Protein 8E4T (pdb70)

Structure (mmCIF, N/CA/C/O backbone):
data_8E4T
#
_entry.id   8E4T
#
_cell.length_a   81.059
_cell.length_b   55.513
_cell.length_c   60.637
_cell.angle_alpha   90.000
_cell.angle_beta   90.000
_cell.angle_gamma   90.000
#
_symmetry.space_group_name_H-M   'P 21 21 2'
#
loop_
_entity.id
_entity.type
_entity.pdbx_description
1 polymer 'RTKC8 Kinase domain'
2 non-polymer STAUROSPORINE
3 non-polymer 'PHOSPHATE ION'
4 water w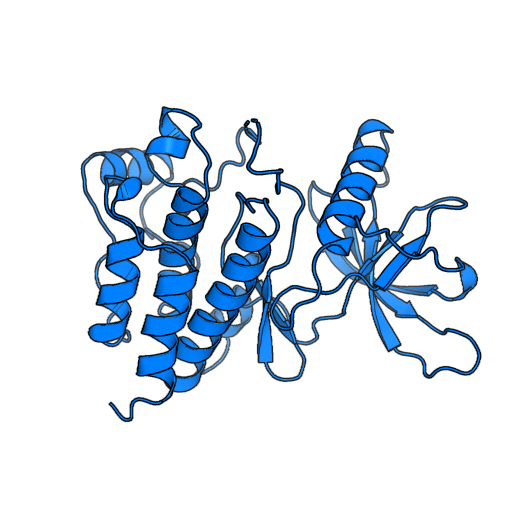ater
#
loop_
_atom_site.group_PDB
_atom_site.id
_atom_site.type_symbol
_atom_site.label_atom_id
_atom_site.label_alt_id
_atom_site.label_comp_id
_atom_site.label_asym_id
_atom_site.label_entity_id
_atom_site.label_seq_id
_atom_site.pdbx_PDB_ins_code
_atom_site.Cartn_x
_atom_site.Cartn_y
_atom_site.Cartn_z
_atom_site.occupancy
_atom_site.B_iso_or_equiv
_atom_site.auth_seq_id
_atom_site.auth_comp_id
_atom_site.auth_asym_id
_atom_site.auth_atom_id
_atom_site.pdbx_PDB_model_num
ATOM 1 N N . SER A 1 4 ? 19.87124 26.82352 34.69643 1.000 51.78398 1532 SER A N 1
ATOM 2 C CA . SER A 1 4 ? 20.91056 26.32439 35.59084 1.000 52.03696 1532 SER A CA 1
ATOM 3 C C . SER A 1 4 ? 22.31322 26.87242 35.26758 1.000 53.89467 1532 SER A C 1
ATOM 4 O O . SER A 1 4 ? 23.08048 27.17881 36.18023 1.000 56.76876 1532 SER A O 1
ATOM 7 N N . LYS A 1 5 ? 22.65270 26.97777 33.98247 1.000 55.07434 1533 LYS A N 1
ATOM 8 C CA . LYS A 1 5 ? 23.92445 27.53714 33.53124 1.000 52.87546 1533 LYS A CA 1
ATOM 9 C C . LYS A 1 5 ? 23.71575 28.96030 33.02129 1.000 43.89262 1533 LYS A C 1
ATOM 10 O O . LYS A 1 5 ? 22.58686 29.39874 32.79041 1.000 43.68546 1533 LYS A O 1
ATOM 16 N N . GLU A 1 6 ? 24.82561 29.68824 32.84440 1.000 44.98988 1534 GLU A N 1
ATOM 17 C CA . GLU A 1 6 ? 24.74581 31.07373 32.37547 1.000 43.39442 1534 GLU A CA 1
ATOM 18 C C . GLU A 1 6 ? 25.88775 31.45864 31.43910 1.000 42.20028 1534 GLU A C 1
ATOM 19 O O . GLU A 1 6 ? 27.03644 31.03573 31.63774 1.000 42.30606 1534 GLU A O 1
ATOM 25 N N . PRO A 1 7 ? 25.59951 32.27997 30.43178 1.000 41.81753 1535 PRO A N 1
ATOM 26 C CA . PRO A 1 7 ? 26.64951 32.73584 29.50912 1.000 36.97543 1535 PRO A CA 1
ATOM 27 C C . PRO A 1 7 ? 27.69831 33.57898 30.21798 1.000 41.00188 1535 PRO A C 1
ATOM 28 O O . PRO A 1 7 ? 27.37748 34.52778 30.93560 1.000 42.54104 1535 PRO A O 1
ATOM 32 N N . ARG A 1 8 ? 28.96150 33.24085 29.98310 1.000 37.77520 1536 ARG A N 1
ATOM 33 C CA . ARG A 1 8 ? 30.08732 33.99228 30.52835 1.000 42.37966 1536 ARG A CA 1
ATOM 34 C C . ARG A 1 8 ? 30.32070 35.27137 29.72212 1.000 40.65327 1536 ARG A C 1
ATOM 35 O O . ARG A 1 8 ? 30.40418 35.23201 28.48993 1.000 35.15419 1536 ARG A O 1
ATOM 43 N N . GLU A 1 9 ? 30.41575 36.40876 30.41120 1.000 39.08179 1537 GLU A N 1
ATOM 44 C CA . GLU A 1 9 ? 30.61361 37.68483 29.72714 1.000 39.64677 1537 GLU A CA 1
ATOM 45 C C . GLU A 1 9 ? 32.07923 37.87758 29.34474 1.000 38.95943 1537 GLU A C 1
ATOM 46 O O . GLU A 1 9 ? 32.98599 37.56723 30.11926 1.000 36.78192 1537 GLU A O 1
ATOM 52 N N . LEU A 1 10 ? 32.30668 38.40738 28.14458 1.000 33.53155 1538 LEU A N 1
ATOM 53 C CA . LEU A 1 10 ? 33.64479 38.58091 27.60576 1.000 37.47484 1538 LEU A CA 1
ATOM 54 C C . LEU A 1 10 ? 33.90861 40.05846 27.35077 1.000 39.01635 1538 LEU A C 1
ATOM 55 O O . LEU A 1 10 ? 33.02078 40.78129 26.89217 1.000 40.03716 1538 LEU A O 1
ATOM 60 N N . ASN A 1 11 ? 35.12777 40.50902 27.64955 1.000 39.30829 1539 ASN A N 1
ATOM 61 C CA . ASN A 1 11 ? 35.48629 41.89927 27.38710 1.000 37.30504 1539 ASN A CA 1
ATOM 62 C C . ASN A 1 11 ? 35.42592 42.17701 25.89327 1.000 38.44099 1539 ASN A C 1
ATOM 63 O O . ASN A 1 11 ? 35.94328 41.39931 25.08589 1.000 36.89454 1539 ASN A O 1
ATOM 68 N N . ARG A 1 12 ? 34.82430 43.30961 25.52445 1.000 37.50900 1540 ARG A N 1
ATOM 69 C CA . ARG A 1 12 ? 34.63600 43.60706 24.10464 1.000 38.58164 1540 ARG A CA 1
ATOM 70 C C . ARG A 1 12 ? 35.96133 43.74746 23.36723 1.000 37.04041 1540 ARG A C 1
ATOM 71 O O . ARG A 1 12 ? 36.02636 43.51875 22.15444 1.000 36.54942 1540 ARG A O 1
ATOM 79 N N . GLU A 1 13 ? 37.02926 44.11614 24.06697 1.000 39.56973 1541 GLU A N 1
ATOM 80 C CA . GLU A 1 13 ? 38.27250 44.36670 23.35661 1.000 37.05644 1541 GLU A CA 1
ATOM 81 C C . GLU A 1 13 ? 39.04870 43.08718 23.06462 1.000 33.85736 1541 GLU A C 1
ATOM 82 O O . GLU A 1 13 ? 40.07560 43.14972 22.38573 1.000 36.69998 1541 GLU A O 1
ATOM 88 N N . TRP A 1 14 ? 38.59630 41.93660 23.56146 1.000 32.76640 1542 TRP A N 1
ATOM 89 C CA . TRP A 1 14 ? 39.21404 40.66821 23.19539 1.000 37.62995 1542 TRP A CA 1
ATOM 90 C C . TRP A 1 14 ? 38.81351 40.19494 21.80354 1.000 34.00443 1542 TRP A C 1
ATOM 91 O O . TRP A 1 14 ? 39.46562 39.29188 21.25909 1.000 32.03810 1542 TRP A O 1
ATOM 102 N N . LEU A 1 15 ? 37.77008 40.77378 21.21482 1.000 27.61781 1543 LEU A N 1
ATOM 103 C CA . LEU A 1 15 ? 37.17207 40.25467 19.98982 1.000 28.24053 1543 LEU A CA 1
ATOM 104 C C . LEU A 1 15 ? 37.51085 41.15874 18.81767 1.000 31.32186 1543 LEU A C 1
ATOM 105 O O . LEU A 1 15 ? 37.40890 42.38303 18.92468 1.000 30.71533 1543 LEU A O 1
ATOM 110 N N . ILE A 1 16 ? 37.90523 40.54840 17.70265 1.000 28.41223 1544 ILE A N 1
ATOM 111 C CA . ILE A 1 16 ? 38.08149 41.23665 16.43181 1.000 29.93258 1544 ILE A CA 1
ATOM 112 C C . ILE A 1 16 ? 37.17786 40.54646 15.42218 1.000 31.51294 1544 ILE A C 1
ATOM 113 O O . ILE A 1 16 ? 37.35349 39.35310 15.14497 1.000 31.25494 1544 ILE A O 1
ATOM 118 N N . VAL A 1 17 ? 36.22010 41.29215 14.88138 1.000 25.03825 1545 VAL A N 1
ATOM 119 C CA . VAL A 1 17 ? 35.29712 40.79071 13.86672 1.000 31.18242 1545 VAL A CA 1
ATOM 120 C C . VAL A 1 17 ? 35.98805 40.85089 12.51381 1.000 29.62246 1545 VAL A C 1
ATOM 121 O O . VAL A 1 17 ? 36.56770 41.87969 12.15724 1.000 28.39822 1545 VAL A O 1
ATOM 125 N N . LEU A 1 18 ? 35.92151 39.76058 11.74635 1.000 24.64566 1546 LEU A N 1
ATOM 126 C CA . LEU A 1 18 ? 36.73071 39.65497 10.54188 1.000 29.19198 1546 LEU A CA 1
ATOM 127 C C . LEU A 1 18 ? 35.92561 39.66511 9.24498 1.000 32.60105 1546 LEU A C 1
ATOM 128 O O . LEU A 1 18 ? 36.25350 40.43646 8.33690 1.000 30.32353 1546 LEU A O 1
ATOM 133 N N . SER A 1 19 ? 34.88804 38.83817 9.11269 1.000 29.27652 1547 SER A N 1
ATOM 134 C CA . SER A 1 19 ? 34.25765 38.64337 7.80405 1.000 29.84029 1547 SER A CA 1
ATOM 135 C C . SER A 1 19 ? 32.93821 37.89981 7.97099 1.000 29.65032 1547 SER A C 1
ATOM 136 O O . SER A 1 19 ? 32.71753 37.19599 8.96507 1.000 32.47641 1547 SER A O 1
ATOM 139 N N . GLU A 1 20 ? 32.08041 38.03679 6.96545 1.000 27.13931 1548 GLU A N 1
ATOM 140 C CA . GLU A 1 20 ? 30.73394 37.48332 7.02718 1.000 26.28455 1548 GLU A CA 1
ATOM 141 C C . GLU A 1 20 ? 30.73237 35.97954 6.76648 1.000 26.88700 1548 GLU A C 1
ATOM 142 O O . GLU A 1 20 ? 31.30478 35.50860 5.77500 1.000 27.45376 1548 GLU A O 1
ATOM 148 N N . LEU A 1 21 ? 30.07813 35.22816 7.64704 1.000 26.56928 1549 LEU A N 1
ATOM 149 C CA . LEU A 1 21 ? 29.84361 33.80070 7.43017 1.000 27.76819 1549 LEU A CA 1
ATOM 150 C C . LEU A 1 21 ? 28.45957 33.50240 6.86307 1.000 29.11226 1549 LEU A C 1
ATOM 151 O O . LEU A 1 21 ? 28.31032 32.60584 6.02670 1.000 27.48866 1549 LEU A O 1
ATOM 156 N N . GLY A 1 22 ? 27.44122 34.22093 7.30748 1.000 26.59169 1550 GLY A N 1
ATOM 157 C CA . GLY A 1 22 ? 26.09451 33.98979 6.83308 1.000 25.45874 1550 GLY A CA 1
ATOM 158 C C . GLY A 1 22 ? 25.16515 35.09360 7.28813 1.000 28.08563 1550 GLY A C 1
ATOM 159 O O . GLY A 1 22 ? 25.26464 35.56345 8.42595 1.000 26.63556 1550 GLY A O 1
ATOM 160 N N . GLN A 1 23 ? 24.28902 35.54169 6.39538 1.000 27.28191 1551 GLN A N 1
ATOM 161 C CA . GLN A 1 23 ? 23.31965 36.57974 6.70064 1.000 29.03053 1551 GLN A CA 1
ATOM 162 C C . GLN A 1 23 ? 21.91886 36.05436 6.42955 1.000 33.72567 1551 GLN A C 1
ATOM 163 O O . GLN A 1 23 ? 21.69857 35.28421 5.48891 1.000 31.41592 1551 GLN A O 1
ATOM 169 N N . GLY A 1 24 ? 20.97956 36.46301 7.26636 1.000 35.39490 1552 GLY A N 1
ATOM 170 C CA . GLY A 1 24 ? 19.59569 36.09986 7.04806 1.000 41.49907 1552 GLY A CA 1
ATOM 171 C C . GLY A 1 24 ? 18.67032 37.10375 7.68977 1.000 42.47464 1552 GLY A C 1
ATOM 172 O O . GLY A 1 24 ? 19.11364 38.16912 8.13216 1.000 41.92768 1552 GLY A O 1
ATOM 173 N N . ALA A 1 25 ? 17.37874 36.78217 7.73093 1.000 41.33903 1553 ALA A N 1
ATOM 174 C CA . ALA A 1 25 ? 16.44342 37.63042 8.45433 1.000 46.49646 1553 ALA A CA 1
ATOM 175 C C . ALA A 1 25 ? 16.74328 37.61847 9.94066 1.000 47.79696 1553 ALA A C 1
ATOM 176 O O . ALA A 1 25 ? 16.50706 38.61821 10.62708 1.000 47.54267 1553 ALA A O 1
ATOM 178 N N . PHE A 1 26 ? 17.26759 36.49372 10.44233 1.000 50.03396 1554 PHE A N 1
ATOM 179 C CA . PHE A 1 26 ? 17.61957 36.37224 11.85350 1.000 48.34619 1554 PHE A CA 1
ATOM 180 C C . PHE A 1 26 ? 18.61962 37.44458 12.26651 1.000 46.86991 1554 PHE A C 1
ATOM 181 O O . PHE A 1 26 ? 18.54204 37.98103 13.37665 1.000 51.23980 1554 PHE A O 1
ATOM 189 N N . GLY A 1 27 ? 19.55276 37.77125 11.39047 1.000 43.01393 1555 GLY A N 1
ATOM 190 C CA . GLY A 1 27 ? 20.66696 38.63453 11.71737 1.000 41.79508 1555 GLY A CA 1
ATOM 191 C C . GLY A 1 27 ? 21.87487 38.32053 10.83510 1.000 38.10093 1555 GLY A C 1
ATOM 192 O O . GLY A 1 27 ? 21.74261 38.12889 9.62642 1.000 30.10829 1555 GLY A O 1
ATOM 193 N N . ILE A 1 28 ? 23.04503 38.27710 11.46642 1.000 33.97275 1556 ILE A N 1
ATOM 194 C CA . ILE A 1 28 ? 24.30073 38.16708 10.73204 1.000 29.46441 1556 ILE A CA 1
ATOM 195 C C . ILE A 1 28 ? 25.30602 37.41975 11.60914 1.000 29.68383 1556 ILE A C 1
ATOM 196 O O . ILE A 1 28 ? 25.43199 37.69815 12.80443 1.000 32.49252 1556 ILE A O 1
ATOM 201 N N . VAL A 1 29 ? 25.97730 36.42915 11.03630 1.000 26.64551 1557 VAL A N 1
ATOM 202 C CA . VAL A 1 29 ? 27.01862 35.67274 11.73106 1.000 28.03313 1557 VAL A CA 1
ATOM 203 C C . VAL A 1 29 ? 28.34496 36.01097 11.06590 1.000 24.69775 1557 VAL A C 1
ATOM 204 O O . VAL A 1 29 ? 28.47729 35.89290 9.84249 1.000 24.33077 1557 VAL A O 1
ATOM 208 N N . TYR A 1 30 ? 29.31800 36.43252 11.86265 1.000 27.05785 1558 TYR A N 1
ATOM 209 C CA . TYR A 1 30 ? 30.63337 36.80433 11.36650 1.000 23.69103 1558 TYR A CA 1
ATOM 210 C C . TYR A 1 30 ? 31.67358 35.80397 11.84069 1.000 27.42903 1558 TYR A C 1
ATOM 211 O O . TYR A 1 30 ? 31.55058 35.23114 12.92515 1.000 24.51261 1558 TYR A O 1
ATOM 220 N N . GLU A 1 31 ? 32.71026 35.61564 11.02945 1.000 23.99001 1559 GLU A N 1
ATOM 221 C CA . GLU A 1 31 ? 33.93718 35.00781 11.51870 1.000 25.82890 1559 GLU A CA 1
ATOM 222 C C . GLU A 1 31 ? 34.74453 36.06715 12.26608 1.000 28.12214 1559 GLU A C 1
ATOM 223 O O . GLU A 1 31 ? 34.77166 37.23974 11.86782 1.000 21.91830 1559 GLU A O 1
ATOM 229 N N . ALA A 1 32 ? 35.37955 35.65827 13.36789 1.000 25.98670 1560 ALA A N 1
ATOM 230 C CA . ALA A 1 32 ? 36.07123 36.59062 14.25835 1.000 30.71209 1560 ALA A CA 1
ATOM 231 C C . ALA A 1 32 ? 37.21980 35.87332 14.96473 1.000 28.34981 1560 ALA A C 1
ATOM 232 O O . ALA A 1 32 ? 37.41995 34.66602 14.80620 1.000 26.69242 1560 ALA A O 1
ATOM 234 N N . SER A 1 33 ? 37.97237 36.61824 15.76849 1.000 22.62539 1561 SER A N 1
ATOM 235 C CA . SER A 1 33 ? 38.97518 36.00196 16.62524 1.000 28.45611 1561 SER A CA 1
ATOM 236 C C . SER A 1 33 ? 38.88209 36.55800 18.04334 1.000 26.04801 1561 SER A C 1
ATOM 237 O O . SER A 1 33 ? 38.55232 37.72553 18.25199 1.000 28.86541 1561 SER A O 1
ATOM 240 N N . LEU A 1 34 ? 39.19168 35.70429 19.01365 1.000 25.89913 1562 LEU A N 1
ATOM 241 C CA . LEU A 1 34 ? 39.13649 36.03750 20.43360 1.000 26.87042 1562 LEU A CA 1
ATOM 242 C C . LEU A 1 34 ? 40.53150 35.90284 21.02366 1.000 31.39172 1562 LEU A C 1
ATOM 243 O O . LEU A 1 34 ? 41.11504 34.81027 21.00547 1.000 29.69120 1562 LEU A O 1
ATOM 248 N N . SER A 1 35 ? 41.06090 36.99913 21.55658 1.000 30.73952 1563 SER A N 1
ATOM 249 C CA . SER A 1 35 ? 42.41518 37.01877 22.12352 1.000 35.37033 1563 SER A CA 1
ATOM 250 C C . SER A 1 35 ? 42.30667 37.30844 23.61343 1.000 38.09527 1563 SER A C 1
ATOM 251 O O . SER A 1 35 ? 42.43775 38.45151 24.05299 1.000 36.31200 1563 SER A O 1
ATOM 254 N N . GLU A 1 36 ? 42.05958 36.26956 24.38392 1.000 35.87388 1564 GLU A N 1
ATOM 255 C CA . GLU A 1 36 ? 42.05392 36.41865 25.82391 1.000 44.63279 1564 GLU A CA 1
ATOM 256 C C . GLU A 1 36 ? 43.48958 36.53968 26.31823 1.000 49.87170 1564 GLU A C 1
ATOM 257 O O . GLU A 1 36 ? 44.34326 35.73629 25.92236 1.000 50.75193 1564 GLU A O 1
ATOM 263 N N . PRO A 1 37 ? 43.79277 37.52483 27.16231 1.000 53.61844 1565 PRO A N 1
ATOM 264 C CA . PRO A 1 37 ? 45.17968 37.73698 27.60047 1.000 53.62432 1565 PRO A CA 1
ATOM 265 C C . PRO A 1 37 ? 45.78871 36.48201 28.20608 1.000 54.56424 1565 PRO A C 1
ATOM 266 O O . PRO A 1 37 ? 45.14096 35.76195 28.96818 1.000 59.68186 1565 PRO A O 1
ATOM 270 N N . LYS A 1 38 ? 47.04374 36.21886 27.83215 1.000 57.91021 1566 LYS A N 1
ATOM 271 C CA . LYS A 1 38 ? 47.85871 35.07397 28.23876 1.000 59.56945 1566 LYS A CA 1
ATOM 272 C C . LYS A 1 38 ? 47.38681 33.75425 27.63005 1.000 59.81355 1566 LYS A C 1
ATOM 273 O O . LYS A 1 38 ? 48.00775 32.71649 27.89006 1.000 60.94256 1566 LYS A O 1
ATOM 279 N N . ALA A 1 39 ? 46.32111 33.75321 26.83563 1.000 54.56252 1567 ALA A N 1
ATOM 280 C CA . ALA A 1 39 ? 45.82752 32.58332 26.12720 1.000 47.26716 1567 ALA A CA 1
ATOM 281 C C . ALA A 1 39 ? 46.10693 32.71451 24.63430 1.000 46.13657 1567 ALA A C 1
ATOM 282 O O . ALA A 1 39 ? 46.26065 33.82619 24.11737 1.000 45.45544 1567 ALA A O 1
ATOM 284 N N . PRO A 1 40 ? 46.17943 31.60943 23.90106 1.000 40.33515 1568 PRO A N 1
ATOM 285 C CA . PRO A 1 40 ? 46.36277 31.71798 22.44946 1.000 39.46653 1568 PRO A CA 1
ATOM 286 C C . PRO A 1 40 ? 45.13101 32.30903 21.77948 1.000 37.89173 1568 PRO A C 1
ATOM 287 O O . PRO A 1 40 ? 44.00688 32.17951 22.26549 1.000 36.90004 1568 PRO A O 1
ATOM 291 N N . GLU A 1 41 ? 45.36009 32.98927 20.66116 1.000 31.09174 1569 GLU A N 1
ATOM 292 C CA . GLU A 1 41 ? 44.26555 33.51102 19.85416 1.000 31.10380 1569 GLU A CA 1
ATOM 293 C C . GLU A 1 41 ? 43.5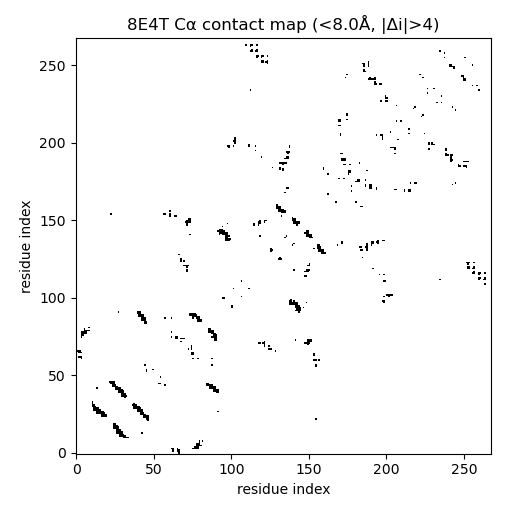2167 32.36579 19.15988 1.000 34.97416 1569 GLU A C 1
ATOM 294 O O . GLU A 1 41 ? 44.14050 31.45248 18.60472 1.000 35.42595 1569 GLU A O 1
ATOM 300 N N . ILE A 1 42 ? 42.18539 32.40918 19.18789 1.000 30.59554 1570 ILE A N 1
ATOM 301 C CA . ILE A 1 42 ? 41.37061 31.36772 18.56623 1.000 31.87249 1570 ILE A CA 1
ATOM 302 C C . ILE A 1 42 ? 40.36150 31.99218 17.61443 1.000 33.71412 1570 ILE A C 1
ATOM 303 O O . ILE A 1 42 ? 39.86047 33.09713 17.84720 1.000 29.56875 1570 ILE A O 1
ATOM 308 N N . GLN A 1 43 ? 40.04213 31.25556 16.54462 1.000 26.70375 1571 GLN A N 1
ATOM 309 C CA . GLN A 1 43 ? 38.93329 31.62384 15.67684 1.000 29.61214 1571 GLN A CA 1
ATOM 310 C C . GLN A 1 43 ? 37.60048 31.33101 16.36186 1.000 27.27326 1571 GLN A C 1
ATOM 311 O O . GLN A 1 43 ? 37.43930 30.29466 17.01440 1.000 26.74426 1571 GLN A O 1
ATOM 317 N N . VAL A 1 44 ? 36.63715 32.24626 16.21044 1.000 25.41418 1572 VAL A N 1
ATOM 318 C CA . VAL A 1 44 ? 35.27451 32.04559 16.70157 1.000 22.99897 1572 VAL A CA 1
ATOM 319 C C . VAL A 1 44 ? 34.29632 32.56881 15.65766 1.000 24.41639 1572 VAL A C 1
ATOM 320 O O . VAL A 1 44 ? 34.67739 33.14898 14.63857 1.000 24.40588 1572 VAL A O 1
ATOM 324 N N . ALA A 1 45 ? 33.01627 32.33584 15.92150 1.000 24.88427 1573 ALA A N 1
ATOM 325 C CA . ALA A 1 45 ? 31.92405 32.93084 15.17301 1.000 25.95485 1573 ALA A CA 1
ATOM 326 C C . ALA A 1 45 ? 31.16759 33.86642 16.10200 1.000 27.62804 1573 ALA A C 1
ATOM 327 O O . ALA A 1 45 ? 30.90166 33.51423 17.25395 1.000 30.65442 1573 ALA A O 1
ATOM 329 N N . ALA A 1 46 ? 30.83166 35.05565 15.60540 1.000 26.47981 1574 ALA A N 1
ATOM 330 C CA . ALA A 1 46 ? 30.09469 36.05808 16.37251 1.000 30.81678 1574 ALA A CA 1
ATOM 331 C C . ALA A 1 46 ? 28.75090 36.34105 15.69975 1.000 29.70490 1574 ALA A C 1
ATOM 332 O O . ALA A 1 46 ? 28.70432 36.76437 14.54094 1.000 26.57417 1574 ALA A O 1
ATOM 334 N N . LYS A 1 47 ? 27.66279 36.10925 16.42670 1.000 29.73356 1575 LYS A N 1
ATOM 335 C CA . LYS A 1 47 ? 26.30977 36.30915 15.91766 1.000 27.40871 1575 LYS A CA 1
ATOM 336 C C . LYS A 1 47 ? 25.77070 37.61960 16.47728 1.000 30.55248 1575 LYS A C 1
ATOM 337 O O . LYS A 1 47 ? 25.87537 37.86650 17.68172 1.000 30.36996 1575 LYS A O 1
ATOM 343 N N . SER 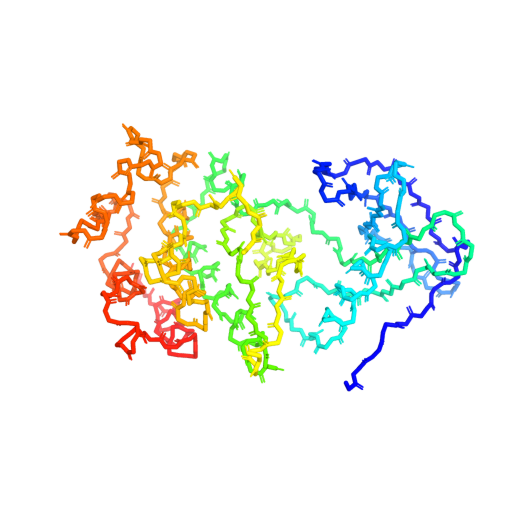A 1 48 ? 25.21061 38.46396 15.61295 1.000 33.91847 1576 SER A N 1
ATOM 344 C CA . SER A 1 48 ? 24.67076 39.73769 16.07542 1.000 37.07581 1576 SER A CA 1
ATOM 345 C C . SER A 1 48 ? 23.34781 40.02325 15.36564 1.000 38.95971 1576 SER A C 1
ATOM 346 O O . SER A 1 48 ? 22.82686 39.20657 14.59553 1.000 38.57670 1576 SER A O 1
ATOM 349 N N . LEU A 1 49 ? 22.81639 41.21133 15.62789 1.000 40.94622 1577 LEU A N 1
ATOM 350 C CA . LEU A 1 49 ? 21.51429 41.63510 15.14289 1.000 42.18682 1577 LEU A CA 1
ATOM 351 C C . LEU A 1 49 ? 21.64200 42.44898 13.86500 1.000 44.32759 1577 LEU A C 1
ATOM 352 O O . LEU A 1 49 ? 22.67653 43.06091 13.59168 1.000 48.36335 1577 LEU A O 1
ATOM 357 N N . ARG A 1 50 ? 20.56712 42.44540 13.08226 1.000 48.36403 1578 ARG A N 1
ATOM 358 C CA . ARG A 1 50 ? 20.44385 43.37505 11.97220 1.000 54.18744 1578 ARG A CA 1
ATOM 359 C C . ARG A 1 50 ? 20.68890 44.79683 12.46145 1.000 56.89957 1578 ARG A C 1
ATOM 360 O O . ARG A 1 50 ? 20.39507 45.13873 13.61255 1.000 56.85203 1578 ARG A O 1
ATOM 368 N N . LYS A 1 51 ? 21.23819 45.63326 11.57630 1.000 60.90527 1579 LYS A N 1
ATOM 369 C CA . LYS A 1 51 ? 21.37339 47.05392 11.89207 1.000 61.19345 1579 LYS A CA 1
ATOM 370 C C . LYS A 1 51 ? 20.02329 47.67785 12.22576 1.000 67.44668 1579 LYS A C 1
ATOM 371 O O . LYS A 1 51 ? 19.95219 48.61055 13.03579 1.000 70.18216 1579 LYS A O 1
ATOM 377 N N . ASP A 1 52 ? 18.94922 47.18112 11.61105 1.000 63.82948 1580 ASP A N 1
ATOM 378 C CA . ASP A 1 52 ? 17.58085 47.56252 11.96191 1.000 72.21797 1580 ASP A CA 1
ATOM 379 C C . ASP A 1 52 ? 17.22064 46.92605 13.29813 1.000 73.70720 1580 ASP A C 1
ATOM 380 O O . ASP A 1 52 ? 16.79740 45.76959 13.36005 1.000 73.81775 1580 ASP A O 1
ATOM 385 N N . ALA A 1 53 ? 17.38175 47.68378 14.37568 1.000 72.89100 1581 ALA A N 1
ATOM 386 C CA . ALA A 1 53 ? 17.27639 47.11639 15.70642 1.000 74.69819 1581 ALA A CA 1
ATOM 387 C C . ALA A 1 53 ? 15.82234 47.05371 16.16615 1.000 78.75383 1581 ALA A C 1
ATOM 388 O O . ALA A 1 53 ? 14.91607 47.64559 15.57115 1.000 79.58596 1581 ALA A O 1
ATOM 390 N N . MET A 1 54 ? 15.61631 46.29407 17.24049 1.000 77.60795 1582 MET A N 1
ATOM 391 C CA . MET A 1 54 ? 14.38724 46.29528 18.02491 1.000 78.25885 1582 MET A CA 1
ATOM 392 C C . MET A 1 54 ? 14.65771 45.52296 19.31051 1.000 74.61147 1582 MET A C 1
ATOM 393 O O . MET A 1 54 ? 15.28794 44.46120 19.27099 1.000 69.86129 1582 MET A O 1
ATOM 398 N N . ASP A 1 55 ? 14.21073 46.04910 20.45574 1.000 77.10255 1583 ASP A N 1
ATOM 399 C CA . ASP A 1 55 ? 14.62235 45.47765 21.73700 1.000 72.54096 1583 ASP A CA 1
ATOM 400 C C . ASP A 1 55 ? 14.04258 44.08889 21.98503 1.000 67.54977 1583 ASP A C 1
ATOM 401 O O . ASP A 1 55 ? 14.60860 43.33041 22.78066 1.000 64.83056 1583 ASP A O 1
ATOM 406 N N . ASN A 1 56 ? 12.93962 43.72880 21.32958 1.000 65.74890 1584 ASN A N 1
ATOM 407 C CA . ASN A 1 56 ? 12.48043 42.35137 21.43198 1.000 68.02551 1584 ASN A CA 1
ATOM 408 C C . ASN A 1 56 ? 13.41630 41.39514 20.70534 1.000 63.46076 1584 ASN A C 1
ATOM 409 O O . ASN A 1 56 ? 13.45919 40.21043 21.04876 1.000 60.47693 1584 ASN A O 1
ATOM 414 N N . GLU A 1 57 ? 14.17099 41.88550 19.71746 1.000 63.86001 1585 GLU A N 1
ATOM 415 C CA . GLU A 1 57 ? 15.15099 41.04877 19.03469 1.000 61.97196 1585 GLU A CA 1
ATOM 416 C C . GLU A 1 57 ? 16.42887 40.89037 19.84802 1.000 54.14868 1585 GLU A C 1
ATOM 417 O O . GLU A 1 57 ? 17.06776 39.83519 19.77740 1.000 51.94821 1585 GLU A O 1
ATOM 423 N N . 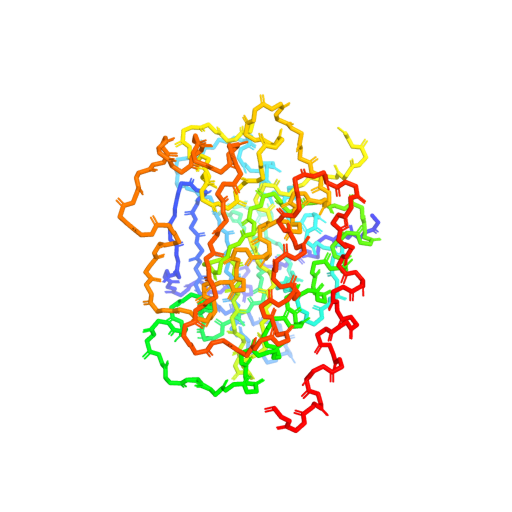ARG A 1 58 ? 16.81419 41.91298 20.62035 1.000 54.45618 1586 ARG A N 1
ATOM 424 C CA . ARG A 1 58 ? 17.91531 41.74705 21.56639 1.000 52.57401 1586 ARG A CA 1
ATOM 425 C C . ARG A 1 58 ? 17.59313 40.66553 22.59227 1.000 50.77751 1586 ARG A C 1
ATOM 426 O O . ARG A 1 58 ? 18.44477 39.83052 22.91341 1.000 44.66482 1586 ARG A O 1
ATOM 434 N N . GLU A 1 59 ? 16.35788 40.64861 23.09924 1.000 51.08873 1587 GLU A N 1
ATOM 435 C CA . GLU A 1 59 ? 15.98584 39.67112 24.11921 1.000 51.75903 1587 GLU A CA 1
ATOM 436 C C . GLU A 1 59 ? 15.94390 38.25132 23.56013 1.000 46.29511 1587 GLU A C 1
ATOM 437 O O . GLU A 1 59 ? 16.29860 37.29568 24.25932 1.000 44.57078 1587 GLU A O 1
ATOM 443 N N . GLU A 1 60 ? 15.48114 38.08875 22.31738 1.000 46.72576 1588 GLU A N 1
ATOM 444 C CA . GLU A 1 60 ? 15.47278 36.76728 21.69762 1.000 46.67857 1588 GLU A CA 1
ATOM 445 C C . GLU A 1 60 ? 16.88852 36.23990 21.52799 1.000 43.30861 1588 GLU A C 1
ATOM 446 O O . GLU A 1 60 ? 17.14466 35.04104 21.70577 1.000 40.39960 1588 GLU A O 1
ATOM 452 N N . LEU A 1 61 ? 17.81902 37.12237 21.16724 1.000 42.86911 1589 LEU A N 1
ATOM 453 C CA . LEU A 1 61 ? 19.20120 36.69986 21.00627 1.000 39.21584 1589 LEU A CA 1
ATOM 454 C C . LEU A 1 61 ? 19.78917 36.27645 22.34443 1.000 38.22285 1589 LEU A C 1
ATOM 455 O O . LEU A 1 61 ? 20.45897 35.24078 22.43630 1.000 35.13442 1589 LEU A O 1
ATOM 460 N N . LEU A 1 62 ? 19.51263 37.04571 23.40160 1.000 39.24064 1590 LEU A N 1
ATOM 461 C CA . LEU A 1 62 ? 19.97253 36.67839 24.73736 1.000 39.13200 1590 LEU A CA 1
ATOM 462 C C . LEU A 1 62 ? 19.29727 35.41299 25.24226 1.000 38.29685 1590 LEU A C 1
ATOM 463 O O . LEU A 1 62 ? 19.90085 34.65359 26.00883 1.000 38.82715 1590 LEU A O 1
ATOM 468 N N . GLU A 1 63 ? 18.05516 35.16669 24.83756 1.000 35.91518 1591 GLU A N 1
ATOM 469 C CA . GLU A 1 63 ? 17.43642 33.89669 25.18669 1.000 39.90924 1591 GLU A CA 1
ATOM 470 C C . GLU A 1 63 ? 18.09773 32.74582 24.43829 1.000 39.39700 1591 GLU A C 1
ATOM 471 O O . GLU A 1 63 ? 18.33509 31.68090 25.01653 1.000 38.57869 1591 GLU A O 1
ATOM 477 N N . GLU A 1 64 ? 18.40909 32.94321 23.15376 1.000 39.55079 1592 GLU A N 1
ATOM 478 C CA . GLU A 1 64 ? 19.15678 31.93577 22.40401 1.000 36.41929 1592 GLU A CA 1
ATOM 479 C C . GLU A 1 64 ? 20.44415 31.55857 23.12983 1.000 37.59896 1592 GLU A C 1
ATOM 480 O O . GLU A 1 64 ? 20.75657 30.37216 23.29332 1.000 36.76077 1592 GLU A O 1
ATOM 486 N N . ALA A 1 65 ? 21.19270 32.56538 23.60093 1.000 40.82515 1593 ALA A N 1
ATOM 487 C CA . ALA A 1 65 ? 22.44984 32.30550 24.30661 1.000 34.80536 1593 ALA A CA 1
ATOM 488 C C . ALA A 1 65 ? 22.22474 31.48976 25.57299 1.000 36.68374 1593 ALA A C 1
ATOM 489 O O . ALA A 1 65 ? 22.97955 30.55110 25.85859 1.000 33.06461 1593 ALA A O 1
ATOM 491 N N . LEU A 1 66 ? 21.17749 31.81994 26.33519 1.000 39.67453 1594 LEU A N 1
ATOM 492 C CA . LEU A 1 66 ? 20.91409 31.10122 27.58014 1.000 41.42245 1594 LEU A CA 1
ATOM 493 C C . LEU A 1 66 ? 20.58936 29.63668 27.31639 1.000 40.24039 1594 LEU A C 1
ATOM 494 O O . LEU A 1 66 ? 21.05080 28.74814 28.04766 1.000 37.56893 1594 LEU A O 1
ATOM 499 N N . VAL A 1 67 ? 19.78578 29.36634 26.28442 1.000 36.37692 1595 VAL A N 1
ATOM 500 C CA . VAL A 1 67 ? 19.52804 27.98453 25.88534 1.000 36.76497 1595 VAL A CA 1
ATOM 501 C C . VAL A 1 67 ? 20.83792 27.27903 25.55082 1.000 30.52187 1595 VAL A C 1
ATOM 502 O O . VAL A 1 67 ? 21.09775 26.16434 26.01616 1.000 29.56044 1595 VAL A O 1
ATOM 506 N N . MET A 1 68 ? 21.69211 27.93029 24.75133 1.000 35.14299 1596 MET A N 1
ATOM 507 C CA . MET A 1 68 ? 22.94719 27.30865 24.33578 1.000 36.35830 1596 MET A CA 1
ATOM 508 C C . MET A 1 68 ? 23.90388 27.09969 25.50564 1.000 35.16307 1596 MET A C 1
ATOM 509 O O . MET A 1 68 ? 24.70000 26.15720 25.48709 1.000 32.77320 1596 MET A O 1
ATOM 514 N N . ALA A 1 69 ? 23.83767 27.94626 26.53550 1.000 37.64504 1597 ALA A N 1
ATOM 515 C CA . ALA A 1 69 ? 24.73009 27.78482 27.67847 1.000 37.32891 1597 ALA A CA 1
ATOM 516 C C . ALA A 1 69 ? 24.43145 26.52598 28.48795 1.000 36.13084 1597 ALA A C 1
ATOM 517 O O . ALA A 1 69 ? 25.28531 26.08760 29.26198 1.000 43.09050 1597 ALA A O 1
ATOM 519 N N . GLN A 1 70 ? 23.24751 25.93569 28.33695 1.000 37.10547 1598 GLN A N 1
ATOM 520 C CA . GLN A 1 70 ? 22.95482 24.68127 29.01962 1.000 37.57303 1598 GLN A CA 1
ATOM 521 C C . GLN A 1 70 ? 23.60259 23.47873 28.34183 1.000 39.24868 1598 GLN A C 1
ATOM 522 O O . GLN A 1 70 ? 23.73436 22.42880 28.97795 1.000 39.59006 1598 GLN A O 1
ATOM 528 N N . MET A 1 71 ? 24.01237 23.61116 27.07806 1.000 42.57986 1599 MET A N 1
ATOM 529 C CA . MET A 1 71 ? 24.55272 22.49955 26.29957 1.000 36.44494 1599 MET A CA 1
ATOM 530 C C . MET A 1 71 ? 26.05800 22.42212 26.48881 1.000 41.09553 1599 MET A C 1
ATOM 531 O O . MET A 1 71 ? 26.75178 23.43741 26.39423 1.000 46.40473 1599 MET A O 1
ATOM 536 N N . GLU A 1 72 ? 26.56150 21.22185 26.75651 1.000 34.10759 1600 GLU A N 1
ATOM 537 C CA . GLU A 1 72 ? 28.00259 20.97944 26.75123 1.000 40.31903 1600 GLU A CA 1
ATOM 538 C C . GLU A 1 72 ? 28.18574 19.56726 26.20607 1.000 38.64272 1600 GLU A C 1
ATOM 539 O O . GLU A 1 72 ? 28.20962 18.58906 26.95522 1.000 38.96519 1600 GLU A O 1
ATOM 545 N N . HIS A 1 73 ? 28.29911 19.47141 24.88628 1.000 32.97734 1601 HIS A N 1
ATOM 546 C CA . HIS A 1 73 ? 28.27929 18.18202 24.22232 1.000 31.75162 1601 HIS A CA 1
ATOM 547 C C . HIS A 1 73 ? 29.09835 18.27421 22.94431 1.000 31.44435 1601 HIS A C 1
ATOM 548 O O . HIS A 1 73 ? 29.12831 19.31939 22.28947 1.000 30.65612 1601 HIS A O 1
ATOM 555 N N . ALA A 1 74 ? 29.75366 17.16406 22.58725 1.000 29.60373 1602 ALA A N 1
ATOM 556 C CA . ALA A 1 74 ? 30.64696 17.16842 21.43526 1.000 26.81768 1602 ALA A CA 1
ATOM 557 C C . ALA A 1 74 ? 29.91416 17.37815 20.11535 1.000 28.36579 1602 ALA A C 1
ATOM 558 O O . ALA A 1 74 ? 30.56036 17.74003 19.12799 1.000 31.40426 1602 ALA A O 1
ATOM 560 N N . ASN A 1 75 ? 28.58852 17.18331 20.07726 1.000 20.77341 1603 ASN A N 1
ATOM 561 C CA . ASN A 1 75 ? 27.80732 17.27006 18.84598 1.000 26.18578 1603 ASN A CA 1
ATOM 562 C C . ASN A 1 75 ? 26.78975 18.40975 18.88644 1.000 22.24475 1603 ASN A C 1
ATOM 563 O O . ASN A 1 75 ? 25.76304 18.36482 18.19811 1.000 24.43942 1603 ASN A O 1
ATOM 568 N N . VAL A 1 76 ? 27.06779 19.44061 19.69098 1.000 22.90399 1604 VAL A N 1
ATOM 569 C CA . VAL A 1 76 ? 26.32952 20.70301 19.70048 1.000 24.89615 1604 VAL A CA 1
ATOM 570 C C . VAL A 1 76 ? 27.34344 21.84801 19.63741 1.000 26.95370 1604 VAL A C 1
ATOM 571 O O . VAL A 1 76 ? 28.31125 21.85537 20.40194 1.000 27.26276 1604 VAL A O 1
ATOM 575 N N . VAL A 1 77 ? 27.13949 22.79789 18.71196 1.000 25.33941 1605 VAL A N 1
ATOM 576 C CA . VAL A 1 77 ? 28.03613 23.95748 18.60461 1.000 25.02246 1605 VAL A CA 1
ATOM 577 C C . VAL A 1 77 ? 28.10699 24.67380 19.95218 1.000 31.33979 1605 VAL A C 1
ATOM 578 O O . VAL A 1 77 ? 27.07783 25.04679 20.52878 1.000 29.38786 1605 VAL A O 1
ATOM 582 N N . GLY A 1 78 ? 29.32747 24.87914 20.45887 1.000 32.86663 1606 GLY A N 1
ATOM 583 C CA . GLY A 1 78 ? 29.49178 25.37520 21.82227 1.000 29.70748 1606 GLY A CA 1
ATOM 584 C C . GLY A 1 78 ? 29.32508 26.88172 21.93658 1.000 32.13717 1606 GLY A C 1
ATOM 585 O O . GLY A 1 78 ? 29.61357 27.63711 21.01597 1.000 30.52436 1606 GLY A O 1
ATOM 586 N N . LEU A 1 79 ? 28.85047 27.32454 23.10128 1.000 31.69908 1607 LEU A N 1
ATOM 587 C CA . LEU A 1 79 ? 28.79706 28.74247 23.42721 1.000 28.30592 1607 LEU A CA 1
ATOM 588 C C . LEU A 1 79 ? 30.06940 29.13437 24.16184 1.000 32.65282 1607 LEU A C 1
ATOM 589 O O . LEU A 1 79 ? 30.40924 28.53361 25.18835 1.000 33.47935 1607 LEU A O 1
ATOM 594 N N . ILE A 1 80 ? 30.77975 30.12705 23.62978 1.000 29.42010 1608 ILE A N 1
ATOM 595 C CA . ILE A 1 80 ? 31.98881 30.60247 24.29663 1.000 28.98088 1608 ILE A CA 1
ATOM 596 C C . ILE A 1 80 ? 31.67379 31.75523 25.24905 1.000 30.25850 1608 ILE A C 1
ATOM 597 O O . ILE A 1 80 ? 32.30490 31.86999 26.30195 1.000 32.20727 1608 ILE A O 1
ATOM 602 N N . GLY A 1 81 ? 30.71027 32.60613 24.91400 1.000 30.07942 1609 GLY A N 1
ATOM 603 C CA . GLY A 1 81 ? 30.36842 33.71216 25.78426 1.000 31.43039 1609 GLY A CA 1
ATOM 604 C C . GLY A 1 81 ? 29.55627 34.75789 25.04403 1.000 31.77673 1609 GLY A C 1
ATOM 605 O O . GLY A 1 81 ? 29.15501 34.56543 23.89606 1.000 30.75039 1609 GLY A O 1
ATOM 606 N N . VAL A 1 82 ? 29.30876 35.86614 25.74014 1.000 33.71544 1610 VAL A N 1
ATOM 607 C CA . VAL A 1 82 ? 28.51717 36.95998 25.19477 1.000 32.34972 1610 VAL A CA 1
ATOM 608 C C . VAL A 1 82 ? 29.22218 38.28286 25.45831 1.000 34.39561 1610 VAL A C 1
ATOM 609 O O . VAL A 1 82 ? 29.98949 38.42488 26.41307 1.000 34.73498 1610 VAL A O 1
ATOM 613 N N . ILE A 1 83 ? 28.93902 39.26074 24.60736 1.000 32.85163 1611 ILE A N 1
ATOM 614 C CA . ILE A 1 83 ? 29.35534 40.64246 24.80625 1.000 36.75040 1611 ILE A CA 1
ATOM 615 C C . ILE A 1 83 ? 28.08520 41.47631 24.89653 1.000 36.90544 1611 ILE A C 1
ATOM 616 O O . ILE A 1 83 ? 27.42417 41.72119 23.87871 1.000 35.60442 1611 ILE A O 1
ATOM 621 N N . THR A 1 84 ? 27.72475 41.88719 26.11862 1.000 36.63361 1612 THR A N 1
ATOM 622 C CA . THR A 1 84 ? 26.48693 42.62392 26.36244 1.000 43.01008 1612 THR A CA 1
ATOM 623 C C . THR A 1 84 ? 26.68665 44.06328 26.81688 1.000 46.03335 1612 THR A C 1
ATOM 624 O O . THR A 1 84 ? 25.76165 44.86531 26.66153 1.000 47.03720 1612 THR A O 1
ATOM 628 N N . LYS A 1 85 ? 27.84832 44.40746 27.38131 1.000 45.39477 1613 LYS A N 1
ATOM 629 C CA . LYS A 1 85 ? 28.14447 45.79037 27.75254 1.000 48.51541 1613 LYS A CA 1
ATOM 630 C C . LYS A 1 85 ? 28.50018 46.57892 26.49630 1.000 46.44520 1613 LYS A C 1
ATOM 631 O O . LYS A 1 85 ? 29.44603 46.22621 25.78682 1.000 48.09032 1613 LYS A O 1
ATOM 637 N N . GLY A 1 86 ? 27.76250 47.64723 26.22769 1.000 46.46019 1614 GLY A N 1
ATOM 638 C CA . GLY A 1 86 ? 27.97594 48.41595 25.01666 1.000 41.68290 1614 GLY A CA 1
ATOM 639 C C . GLY A 1 86 ? 27.09297 47.93445 23.87858 1.000 46.65841 1614 GLY A C 1
ATOM 640 O O . GLY A 1 86 ? 26.07604 47.26716 24.07518 1.000 46.62668 1614 GLY A O 1
ATOM 641 N N . ARG A 1 87 ? 27.51159 48.27417 22.65670 1.000 46.71867 1615 ARG A N 1
ATOM 642 C CA . ARG A 1 87 ? 26.77400 47.96706 21.43157 1.000 50.03516 1615 ARG A CA 1
ATOM 643 C C . ARG A 1 87 ? 27.76884 47.98355 20.28133 1.000 48.00510 1615 ARG A C 1
ATOM 644 O O . ARG A 1 87 ? 28.64488 48.85751 20.25833 1.000 55.49549 1615 ARG A O 1
ATOM 652 N N . PRO A 1 88 ? 27.67578 47.04518 19.31785 1.000 48.56614 1616 PRO A N 1
ATOM 653 C CA . PRO A 1 88 ? 26.68556 45.95618 19.18049 1.000 45.46655 1616 PRO A CA 1
ATOM 654 C C . PRO A 1 88 ? 26.83429 44.83230 20.19264 1.000 42.48758 1616 PRO A C 1
ATOM 655 O O . PRO A 1 88 ? 27.84609 44.71028 20.87116 1.000 43.44637 1616 PRO A O 1
ATOM 659 N N . ILE A 1 89 ? 25.80596 44.01151 20.32197 1.000 40.26178 1617 ILE A N 1
ATOM 660 C CA . ILE A 1 89 ? 25.85003 42.82630 21.16815 1.000 40.00962 1617 ILE A CA 1
ATOM 661 C C . ILE A 1 89 ? 26.32554 41.65543 20.32080 1.000 34.76174 1617 ILE A C 1
ATOM 662 O O . ILE A 1 89 ? 25.98645 41.54962 19.13639 1.000 34.78175 1617 ILE A O 1
ATOM 667 N N . TYR A 1 90 ? 27.13554 40.78584 20.91328 1.000 34.21573 1618 TYR A N 1
ATOM 668 C CA . TYR A 1 90 ? 27.67089 39.62653 20.21365 1.000 32.32715 1618 TYR A CA 1
ATOM 669 C C . TYR A 1 90 ? 27.45475 38.37796 21.05377 1.000 36.82826 1618 TYR A C 1
ATOM 670 O O . TYR A 1 90 ? 27.68799 38.39039 22.27089 1.000 31.04684 1618 TYR A O 1
ATOM 679 N N . VAL A 1 91 ? 26.98871 37.30995 20.40297 1.000 26.77046 1619 VAL A N 1
ATOM 680 C CA . VAL A 1 91 ? 27.02929 35.96185 20.96397 1.000 30.06879 1619 VAL A CA 1
ATOM 681 C C . VAL A 1 91 ? 28.17183 35.21986 20.27854 1.000 30.50627 1619 VAL A C 1
ATOM 682 O O . VAL A 1 91 ? 28.14960 35.02836 19.05596 1.000 28.91256 1619 VAL A O 1
ATOM 686 N N . VAL A 1 92 ? 29.16685 34.80074 21.06399 1.000 32.11672 1620 VAL A N 1
ATOM 687 C CA . VAL A 1 92 ? 30.40675 34.21706 20.55430 1.000 26.40470 1620 VAL A CA 1
ATOM 688 C C . VAL A 1 92 ? 30.32197 32.69852 20.66639 1.000 29.32625 1620 VAL A C 1
ATOM 689 O O . VAL A 1 92 ? 30.19020 32.15200 21.76948 1.000 28.00387 1620 VAL A O 1
ATOM 693 N N . LEU A 1 93 ? 30.41886 32.01254 19.52560 1.000 25.00167 1621 LEU A N 1
ATOM 694 C CA . LEU A 1 93 ? 30.22385 30.56997 19.43955 1.000 26.17190 1621 LEU A CA 1
ATOM 695 C C . LEU A 1 93 ? 31.46412 29.88963 18.87649 1.000 28.18272 1621 LEU A C 1
ATOM 696 O O . LEU A 1 93 ? 32.33352 30.52655 18.27620 1.000 24.93757 1621 LEU A O 1
ATOM 701 N N . GLU A 1 94 ? 31.50620 28.56860 19.04246 1.000 25.37591 1622 GLU A N 1
ATOM 702 C CA . GLU A 1 94 ? 32.56366 27.75600 18.45474 1.000 28.44143 1622 GLU A CA 1
ATOM 703 C C . GLU A 1 94 ? 32.58401 27.91876 16.93498 1.000 28.70073 1622 GLU A C 1
ATOM 704 O O . GLU A 1 94 ? 31.53545 27.97305 16.27505 1.000 23.54511 1622 GLU A O 1
ATOM 710 N N . HIS A 1 95 ? 33.79059 27.99591 16.38003 1.000 26.96341 1623 HIS A N 1
ATOM 711 C CA . HIS A 1 95 ? 33.97928 28.14197 14.94154 1.000 21.73903 1623 HIS A CA 1
ATOM 712 C C . HIS A 1 95 ? 34.05632 26.77026 14.28774 1.000 24.46537 1623 HIS A C 1
ATOM 713 O O . HIS A 1 95 ? 34.76267 25.88218 14.77837 1.000 27.74957 1623 HIS A O 1
ATOM 720 N N . MET A 1 96 ? 33.34401 26.60509 13.17034 1.000 25.05397 1624 MET A N 1
ATOM 721 C CA . MET A 1 96 ? 33.17832 25.31427 12.49134 1.000 25.10856 1624 MET A CA 1
ATOM 722 C C . MET A 1 96 ? 33.77282 25.45194 11.09464 1.000 25.70028 1624 MET A C 1
ATOM 723 O O . MET A 1 96 ? 33.09086 25.88283 10.15712 1.000 24.12252 1624 MET A O 1
ATOM 728 N N . ARG A 1 97 ? 35.04161 25.06280 10.96302 1.000 24.09179 1625 ARG A N 1
ATOM 729 C CA . ARG A 1 97 ? 35.82881 25.41543 9.78317 1.000 26.75600 1625 ARG A CA 1
ATOM 730 C C . ARG A 1 97 ? 35.22314 24.89019 8.47924 1.000 27.20520 1625 ARG A C 1
ATOM 731 O O . ARG A 1 97 ? 35.37223 25.52878 7.43162 1.000 25.73986 1625 ARG A O 1
ATOM 739 N N . ASN A 1 98 ? 34.54299 23.74390 8.50463 1.000 25.26566 1626 ASN A N 1
ATOM 740 C CA . ASN A 1 98 ? 34.15380 23.07332 7.26218 1.000 26.30809 1626 ASN A CA 1
ATOM 741 C C . ASN A 1 98 ? 32.70609 23.33929 6.83723 1.000 26.12222 1626 ASN A C 1
ATOM 742 O O . ASN A 1 98 ? 32.21760 22.71018 5.88688 1.000 25.49666 1626 ASN A O 1
ATOM 747 N N . GLY A 1 99 ? 32.01226 24.26521 7.49758 1.000 23.72815 1627 GLY A N 1
ATOM 748 C CA . GLY A 1 99 ? 30.74285 24.72196 6.97699 1.000 23.42964 1627 GLY A CA 1
ATOM 749 C C . GLY A 1 99 ? 29.61281 23.73673 7.22202 1.000 27.56744 1627 GLY A C 1
ATOM 750 O O . GLY A 1 99 ? 29.67561 22.85707 8.09303 1.000 20.54654 1627 GLY A O 1
ATOM 751 N N . SER A 1 100 ? 28.56138 23.88492 6.42010 1.000 21.39466 1628 SER A N 1
ATOM 752 C CA . SER A 1 100 ? 27.33743 23.13425 6.66277 1.000 23.93836 1628 SER A CA 1
ATOM 753 C C . SER A 1 100 ? 27.43747 21.72011 6.11504 1.000 23.85762 1628 SER A C 1
ATOM 754 O O . SER A 1 100 ? 28.03289 21.48321 5.06057 1.000 23.72374 1628 SER A O 1
ATOM 757 N N . LEU A 1 101 ? 26.81408 20.78315 6.83235 1.000 24.88853 1629 LEU A N 1
ATOM 758 C CA . LEU A 1 101 ? 26.69536 19.41128 6.35321 1.000 21.90227 1629 LEU A CA 1
ATOM 759 C C . LEU A 1 101 ? 26.09862 19.35490 4.94798 1.000 23.25759 1629 LEU A C 1
ATOM 760 O O . LEU A 1 101 ? 26.56320 18.58879 4.09869 1.000 22.13940 1629 LEU A O 1
ATOM 765 N N . LYS A 1 102 ? 25.10124 20.19908 4.67030 1.000 23.53325 1630 LYS A N 1
ATOM 766 C CA . LYS A 1 102 ? 24.46557 20.21401 3.35393 1.000 26.15910 1630 LYS A CA 1
ATOM 767 C C . LYS A 1 102 ? 25.47499 20.48124 2.23861 1.000 27.72541 1630 LYS A C 1
ATOM 768 O O . LYS A 1 102 ? 25.58858 19.70433 1.28226 1.000 21.37519 1630 LYS A O 1
ATOM 774 N N . ASP A 1 103 ? 26.18890 21.60857 2.32707 1.000 22.87425 1631 ASP A N 1
ATOM 775 C CA . ASP A 1 103 ? 27.16281 21.96031 1.29439 1.000 24.99513 1631 ASP A CA 1
ATOM 776 C C . ASP A 1 103 ? 28.20068 20.87475 1.10381 1.000 24.62172 1631 ASP A C 1
ATOM 777 O O . ASP A 1 103 ? 28.61698 20.59703 -0.02482 1.000 25.91480 1631 ASP A O 1
ATOM 782 N N . TYR A 1 104 ? 28.65405 20.27256 2.19934 1.000 23.80387 1632 TYR A N 1
ATOM 783 C CA . TYR A 1 104 ? 29.69722 19.26586 2.10384 1.000 24.67355 1632 TYR A CA 1
ATOM 784 C C . TYR A 1 104 ? 29.22173 18.06459 1.29203 1.000 28.40206 1632 TYR A C 1
ATOM 785 O O . TYR A 1 104 ? 29.86223 17.68070 0.30795 1.000 27.62527 1632 TYR A O 1
ATOM 794 N N . VAL A 1 105 ? 28.07871 17.46780 1.66506 1.000 25.18519 1633 VAL A N 1
ATOM 795 C CA . VAL A 1 105 ? 27.65928 16.26115 0.94262 1.000 25.12097 1633 VAL A CA 1
ATOM 796 C C . VAL A 1 105 ? 27.27899 16.58336 -0.49947 1.000 28.08312 1633 VAL A C 1
ATOM 797 O O . VAL A 1 105 ? 27.35827 15.71434 -1.37153 1.000 26.08642 1633 VAL A O 1
ATOM 801 N N . MET A 1 106 ? 26.86836 17.81919 -0.78331 1.000 23.48784 1634 MET A N 1
ATOM 802 C CA . MET A 1 106 ? 26.52169 18.16083 -2.15846 1.000 28.69035 1634 MET A CA 1
ATOM 803 C C . MET A 1 106 ? 27.75480 18.30178 -3.04887 1.000 31.79137 1634 MET A C 1
ATOM 804 O O . MET A 1 106 ? 27.66925 18.07023 -4.26059 1.000 30.85423 1634 MET A O 1
ATOM 809 N N . ASN A 1 107 ? 28.90353 18.66069 -2.47425 1.000 31.25991 1635 ASN A N 1
ATOM 810 C CA . ASN A 1 107 ? 30.05167 19.10468 -3.25851 1.000 30.26706 1635 ASN A CA 1
ATOM 811 C C . ASN A 1 107 ? 31.31723 18.28880 -3.08122 1.000 31.28412 1635 ASN A C 1
ATOM 812 O O . ASN A 1 107 ? 32.28061 18.52773 -3.81276 1.000 35.08228 1635 ASN A O 1
ATOM 817 N N . LYS A 1 108 ? 31.35136 17.35740 -2.13925 1.000 26.06297 1636 LYS A N 1
ATOM 818 C CA . LYS A 1 108 ? 32.50781 16.53215 -1.86659 1.000 29.78622 1636 LYS A CA 1
ATOM 819 C C . LYS A 1 108 ? 32.15215 15.06404 -2.02504 1.000 32.58956 1636 LYS A C 1
ATOM 820 O O . LYS A 1 108 ? 30.99005 14.66646 -1.90771 1.000 28.79221 1636 LYS A O 1
ATOM 826 N N . THR A 1 109 ? 33.18648 14.26309 -2.26370 1.000 27.92547 1637 THR A N 1
ATOM 827 C CA . THR A 1 109 ? 33.07805 12.81358 -2.20294 1.000 27.91947 1637 THR A CA 1
ATOM 828 C C . THR A 1 109 ? 33.16259 12.37021 -0.74634 1.000 28.84119 1637 THR A C 1
ATOM 829 O O . THR A 1 109 ? 34.09204 12.74950 -0.02676 1.000 30.94369 1637 THR A O 1
ATOM 833 N N A CYS A 1 110 ? 32.18184 11.56673 -0.32076 0.631 28.46473 1638 CYS A N 1
ATOM 834 N N B CYS A 1 110 ? 32.20283 11.56894 -0.31304 0.369 28.45360 1638 CYS A N 1
ATOM 835 C CA A CYS A 1 110 ? 32.05687 11.05184 1.03622 0.631 28.31689 1638 CYS A CA 1
ATOM 836 C CA B CYS A 1 110 ? 32.23337 11.00538 1.02225 0.369 28.90826 1638 CYS A CA 1
ATOM 837 C C A CYS A 1 110 ? 31.86504 9.54162 0.97505 0.631 28.34537 1638 CYS A C 1
ATOM 838 C C B CYS A 1 110 ? 32.05030 9.50272 0.91847 0.369 28.55192 1638 CYS A C 1
ATOM 839 O O A CYS A 1 110 ? 31.21133 9.02891 0.06389 0.631 32.30068 1638 CYS A O 1
ATOM 840 O O B CYS A 1 110 ? 31.59195 8.98001 -0.10019 0.369 31.76940 1638 CYS A O 1
ATOM 845 N N . THR A 1 111 ? 32.42224 8.82160 1.97003 1.000 28.45355 1639 THR A N 1
ATOM 846 C CA . THR A 1 111 ? 32.31648 7.36653 2.00795 1.000 28.41164 1639 THR A CA 1
ATOM 847 C C . THR A 1 111 ? 31.10844 6.92736 2.80793 1.000 26.43099 1639 THR A C 1
ATOM 848 O O . THR A 1 111 ? 30.60090 7.67891 3.64182 1.000 28.69770 1639 THR A O 1
ATOM 852 N N . PRO A 1 112 ? 30.65269 5.68327 2.61145 1.000 28.51296 1640 PRO A N 1
ATOM 853 C CA . PRO A 1 112 ? 29.56008 5.15870 3.45425 1.000 27.18472 1640 PRO A CA 1
ATOM 854 C C . PRO A 1 112 ? 29.82891 5.22754 4.95540 1.000 29.10580 1640 PRO A C 1
ATOM 855 O O . PRO A 1 112 ? 28.88866 5.46612 5.72062 1.000 27.71765 1640 PRO A O 1
ATOM 859 N N . ALA A 1 113 ? 31.06928 5.01584 5.41710 1.000 27.99192 1641 ALA A N 1
ATOM 860 C CA . ALA A 1 113 ? 31.30758 5.09283 6.86058 1.000 25.20142 1641 ALA A CA 1
ATOM 861 C C . ALA A 1 113 ? 31.20142 6.52062 7.37238 1.000 25.69107 1641 ALA A C 1
ATOM 862 O O . ALA A 1 113 ? 30.86603 6.73771 8.54041 1.000 26.04441 1641 ALA A O 1
ATOM 864 N N . GLN A 1 114 ? 31.51379 7.50394 6.53783 1.000 24.94220 1642 GLN A N 1
ATOM 865 C CA . GLN A 1 114 ? 31.29610 8.88160 6.96252 1.000 26.14048 1642 GLN A CA 1
ATOM 866 C C . GLN A 1 114 ? 29.80935 9.18019 7.07265 1.000 25.65086 1642 GLN A C 1
ATOM 867 O O . GLN A 1 114 ? 29.37469 9.82675 8.03028 1.000 24.99429 1642 GLN A O 1
ATOM 873 N N . GLN A 1 115 ? 29.01404 8.68785 6.11306 1.000 25.18674 1643 GLN A N 1
ATOM 874 C CA . GLN A 1 115 ? 27.58666 9.00800 6.09645 1.000 22.61123 1643 GLN A CA 1
ATOM 875 C C . GLN A 1 115 ? 26.88062 8.46960 7.33936 1.000 25.36312 1643 GLN A C 1
ATOM 876 O O . GLN A 1 115 ? 26.02713 9.15085 7.92994 1.000 23.11141 1643 GLN A O 1
ATOM 882 N N . VAL A 1 116 ? 27.25244 7.27178 7.78573 1.000 22.71423 1644 VAL A N 1
ATOM 883 C CA . VAL A 1 116 ? 26.59180 6.72509 8.96681 1.000 26.43494 1644 VAL A CA 1
ATOM 884 C C . VAL A 1 116 ? 27.07576 7.40263 10.25126 1.000 24.98547 1644 VAL A C 1
ATOM 885 O O . VAL A 1 116 ? 26.27367 7.62554 11.17070 1.000 25.94389 1644 VAL A O 1
ATOM 889 N N . THR A 1 117 ? 28.35979 7.77962 10.32947 1.000 24.38384 1645 THR A N 1
ATOM 890 C CA . THR A 1 117 ? 28.88398 8.41239 11.53833 1.000 24.97446 1645 THR A CA 1
ATOM 891 C C . THR A 1 117 ? 28.29229 9.80273 11.74800 1.000 23.81153 1645 THR A C 1
ATOM 892 O O . THR A 1 117 ? 27.96219 10.18402 12.87377 1.000 23.57891 1645 THR A O 1
ATOM 896 N N . TRP A 1 118 ? 28.23541 10.60364 10.68315 1.000 23.66237 1646 TRP A N 1
ATOM 897 C CA . TRP A 1 118 ? 27.55957 11.89661 10.74419 1.000 23.29800 1646 TRP A CA 1
ATOM 898 C C . TRP A 1 118 ? 26.11490 11.74922 11.21223 1.000 23.14523 1646 TRP A C 1
ATOM 899 O O . TRP A 1 118 ? 25.62281 12.56247 12.00505 1.000 21.95081 1646 TRP A O 1
ATOM 910 N N . SER A 1 119 ? 25.41045 10.73017 10.71522 1.000 21.45096 1647 SER A N 1
ATOM 911 C CA . SER A 1 119 ? 24.04944 10.47876 11.17903 1.000 22.98330 1647 SER A CA 1
ATOM 912 C C . SER A 1 119 ? 24.01140 10.20729 12.68024 1.000 25.77434 1647 SER A C 1
ATOM 913 O O . SER A 1 119 ? 23.17569 10.77042 13.40477 1.000 22.52789 1647 SER A O 1
ATOM 916 N N . ARG A 1 120 ? 24.90918 9.34052 13.16743 1.000 27.42725 1648 ARG A N 1
ATOM 917 C CA . ARG A 1 120 ? 24.91258 9.01829 14.59054 1.000 26.85936 1648 ARG A CA 1
ATOM 918 C C . ARG A 1 120 ? 25.32441 10.21816 15.42697 1.000 26.28774 1648 ARG A C 1
ATOM 919 O O . ARG A 1 120 ? 24.82178 10.39854 16.54670 1.000 28.45354 1648 ARG A O 1
ATOM 927 N N . GLN A 1 121 ? 26.22442 11.05474 14.90456 1.000 24.26466 1649 GLN A N 1
ATOM 928 C CA . GLN A 1 121 ? 26.66332 12.21777 15.66919 1.000 22.24655 1649 GLN A CA 1
ATOM 929 C C . GLN A 1 121 ? 25.52102 13.20545 15.86707 1.000 23.78173 1649 GLN A C 1
ATOM 930 O O . GLN A 1 121 ? 25.35949 13.76453 16.95209 1.000 23.29182 1649 GLN A O 1
ATOM 936 N N . VAL A 1 122 ? 24.72723 13.44289 14.82591 1.000 22.22761 1650 VAL A N 1
ATOM 937 C CA . VAL A 1 122 ? 23.60004 14.36627 14.95375 1.000 23.38561 1650 VAL A CA 1
ATOM 938 C C . VAL A 1 122 ? 22.55424 13.81432 15.91908 1.000 23.17822 1650 VAL A C 1
ATOM 939 O O . VAL A 1 122 ? 21.95339 14.56068 16.70628 1.000 22.50929 1650 VAL A O 1
ATOM 943 N N . ALA A 1 123 ? 22.29408 12.50722 15.86171 1.000 20.78430 1651 ALA A N 1
ATOM 944 C CA . ALA A 1 123 ? 21.35366 11.90944 16.81173 1.000 24.01186 1651 ALA A CA 1
ATOM 945 C C . ALA A 1 123 ? 21.84312 12.08303 18.24859 1.000 22.39464 1651 ALA A C 1
ATOM 946 O O . ALA A 1 123 ? 21.04769 12.32596 19.17051 1.000 23.69366 1651 ALA A O 1
ATOM 948 N N . SER A 1 124 ? 23.15487 11.96027 18.44854 1.000 24.07708 1652 SER A N 1
ATOM 949 C CA . SER A 1 124 ? 23.75158 12.14819 19.76992 1.000 26.69049 1652 SER A CA 1
ATOM 950 C C . SER A 1 124 ? 23.55120 13.56578 20.27163 1.000 25.52828 1652 SER A C 1
ATOM 951 O O . SER A 1 124 ? 23.27472 13.78168 21.45719 1.000 25.97312 1652 SER A O 1
ATOM 954 N N . GLY A 1 125 ? 23.70017 14.55262 19.38991 1.000 27.52773 1653 GLY A N 1
ATOM 955 C CA . GLY A 1 125 ? 23.50458 15.92483 19.82130 1.000 27.72467 1653 GLY A CA 1
ATOM 956 C C . GLY A 1 125 ? 22.05200 16.23302 20.13079 1.000 25.13508 1653 GLY A C 1
ATOM 957 O O . GLY A 1 125 ? 21.75323 16.91571 21.11322 1.000 24.62063 1653 GLY A O 1
ATOM 958 N N . MET A 1 126 ? 21.12971 15.74777 19.28426 1.000 25.61350 1654 MET A N 1
ATOM 959 C CA . MET A 1 126 ? 19.70113 15.91813 19.54423 1.000 25.52934 1654 MET A CA 1
ATOM 960 C C . MET A 1 126 ? 19.26767 15.19604 20.82029 1.000 24.90523 1654 MET A C 1
ATOM 961 O O . MET A 1 126 ? 18.42383 15.70476 21.56632 1.000 25.66966 1654 MET A O 1
ATOM 966 N N . ALA A 1 127 ? 19.81540 14.00219 21.07827 1.000 25.23998 1655 ALA A N 1
ATOM 967 C CA . ALA A 1 127 ? 19.48922 13.29326 22.32044 1.000 26.56846 1655 ALA A CA 1
ATOM 968 C C . ALA A 1 127 ? 19.83227 14.15003 23.53266 1.000 28.72206 1655 ALA A C 1
ATOM 969 O O . ALA A 1 127 ? 19.04231 14.25862 24.47951 1.000 28.94447 1655 ALA A O 1
ATOM 971 N N . HIS A 1 128 ? 21.00323 14.79125 23.50049 1.000 27.19229 1656 HIS A N 1
ATOM 972 C CA . HIS A 1 128 ? 21.42478 15.65757 24.59578 1.000 27.99926 1656 HIS A CA 1
ATOM 973 C C . HIS A 1 128 ? 20.48696 16.85033 24.75162 1.000 30.05472 1656 HIS A C 1
ATOM 974 O O . HIS A 1 128 ? 20.10049 17.20623 25.87052 1.000 29.28745 1656 HIS A O 1
ATOM 981 N N . ILE A 1 129 ? 20.10568 17.47781 23.63139 1.000 24.25397 1657 ILE A N 1
ATOM 982 C CA . ILE A 1 129 ? 19.17104 18.60531 23.66998 1.000 27.04233 1657 ILE A CA 1
ATOM 983 C C . ILE A 1 129 ? 17.85791 18.19151 24.33747 1.000 26.10412 1657 ILE A C 1
ATOM 984 O O . ILE A 1 129 ? 17.34168 18.87806 25.22525 1.000 29.86416 1657 ILE A O 1
ATOM 989 N N . HIS A 1 130 ? 17.29489 17.06285 23.90862 1.000 29.92668 1658 HIS A N 1
ATOM 990 C CA . HIS A 1 130 ? 16.05888 16.57229 24.50676 1.000 30.14418 1658 HIS A CA 1
ATOM 991 C C . HIS A 1 130 ? 16.24213 16.22367 25.98208 1.000 33.68381 1658 HIS A C 1
ATOM 992 O O . HIS A 1 130 ? 15.33672 16.44703 26.79752 1.000 31.86022 1658 HIS A O 1
ATOM 999 N N . SER A 1 131 ? 17.40006 15.67098 26.34616 1.000 30.54601 1659 SER A N 1
ATOM 1000 C CA . SER A 1 131 ? 17.63891 15.30775 27.73988 1.000 33.16911 1659 SER A CA 1
ATOM 1001 C C . SER A 1 131 ? 17.74514 16.52220 28.65406 1.000 36.19351 1659 SER A C 1
ATOM 1002 O O . SER A 1 131 ? 17.70982 16.35832 29.87519 1.000 36.54167 1659 SER A O 1
ATOM 1005 N N . LEU A 1 132 ? 17.86115 17.72658 28.10371 1.000 32.94408 1660 LEU A N 1
ATOM 1006 C CA . LEU A 1 132 ? 17.86065 18.94238 28.90205 1.000 34.78574 1660 LEU A CA 1
ATOM 1007 C C . LEU A 1 132 ? 16.50497 19.62589 28.93990 1.000 35.67198 1660 LEU A C 1
ATOM 1008 O O . LEU A 1 132 ? 16.37068 20.65883 29.60139 1.000 37.00549 1660 LEU A O 1
ATOM 1013 N N . GLY A 1 133 ? 15.50573 19.08529 28.24632 1.000 35.93982 1661 GLY A N 1
ATOM 1014 C CA . GLY A 1 133 ? 14.17103 19.64510 28.28216 1.000 32.28356 1661 GLY A CA 1
ATOM 1015 C C . GLY A 1 133 ? 13.83308 20.60668 27.16961 1.000 34.93347 1661 GLY A C 1
ATOM 1016 O O . GLY A 1 133 ? 12.93570 21.43435 27.34883 1.000 35.42854 1661 GLY A O 1
ATOM 1017 N N . PHE A 1 134 ? 14.51499 20.53048 26.02306 1.000 32.93479 1662 PHE A N 1
ATOM 1018 C CA . PHE A 1 134 ? 14.28360 21.44672 24.91503 1.000 30.75710 1662 PHE A CA 1
ATOM 1019 C C . PHE A 1 134 ? 13.94485 20.67598 23.64660 1.000 31.15140 1662 PHE A C 1
ATOM 1020 O O . PHE A 1 134 ? 14.25834 19.48738 23.51270 1.000 29.69470 1662 PHE A O 1
ATOM 1028 N N . ILE A 1 135 ? 13.30902 21.37814 22.71006 1.000 28.74138 1663 ILE A N 1
ATOM 1029 C CA . ILE A 1 135 ? 13.09446 20.87210 21.36046 1.000 32.27474 1663 ILE A CA 1
ATOM 1030 C C . ILE A 1 135 ? 13.59792 21.91317 20.36588 1.000 31.72149 1663 ILE A C 1
ATOM 1031 O O . ILE A 1 135 ? 13.50870 23.12085 20.60476 1.000 33.73344 1663 ILE A O 1
ATOM 1036 N N . HIS A 1 136 ? 14.13031 21.43267 19.23942 1.000 25.35965 1664 HIS A N 1
ATOM 1037 C CA . HIS A 1 136 ? 14.85630 22.29738 18.30935 1.000 25.62777 1664 HIS A CA 1
ATOM 1038 C C . HIS A 1 136 ? 13.90850 23.01718 17.35051 1.000 23.16776 1664 HIS A C 1
ATOM 1039 O O . HIS A 1 136 ? 14.03533 24.22787 17.13030 1.000 27.78340 1664 HIS A O 1
ATOM 1046 N N . ARG A 1 137 ? 12.98940 22.27547 16.74040 1.000 24.24032 1665 ARG A N 1
ATOM 1047 C CA . ARG A 1 137 ? 11.91357 22.76295 15.87721 1.000 28.10955 1665 ARG A CA 1
ATOM 1048 C C . ARG A 1 137 ? 12.40397 23.29444 14.53747 1.000 31.54677 1665 ARG A C 1
ATOM 1049 O O . ARG A 1 137 ? 11.63348 23.95124 13.82659 1.000 33.44457 1665 ARG A O 1
ATOM 1057 N N . ASP A 1 138 ? 13.65523 22.99723 14.14454 1.000 28.54373 1666 ASP A N 1
ATOM 1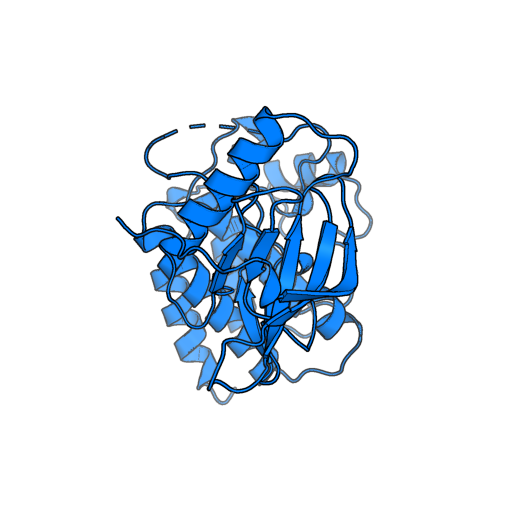058 C CA . ASP A 1 138 ? 14.20120 23.53392 12.89638 1.000 29.85125 1666 ASP A CA 1
ATOM 1059 C C . ASP A 1 138 ? 15.35783 22.68962 12.33856 1.000 27.24320 1666 ASP A C 1
ATOM 1060 O O . ASP A 1 138 ? 16.25413 23.22963 11.68082 1.000 29.10549 1666 ASP A O 1
ATOM 1065 N N . LEU A 1 139 ? 15.34379 21.38036 12.55313 1.000 21.92316 1667 LEU A N 1
ATOM 1066 C CA . LEU A 1 139 ? 16.45787 20.53446 12.13852 1.000 26.43692 1667 LEU A CA 1
ATOM 1067 C C . LEU A 1 139 ? 16.42523 20.27221 10.63089 1.000 25.73247 1667 LEU A C 1
ATOM 1068 O O . LEU A 1 139 ? 15.36566 19.98954 10.06398 1.000 24.06646 1667 LEU A O 1
ATOM 1073 N N . ALA A 1 140 ? 17.59665 20.37342 9.98877 1.000 22.92574 1668 ALA A N 1
ATOM 1074 C CA . ALA A 1 140 ? 17.81477 20.12851 8.55817 1.000 23.93230 1668 ALA A CA 1
ATOM 1075 C C . ALA A 1 140 ? 19.31921 20.15145 8.30441 1.000 23.23506 1668 ALA A C 1
ATOM 1076 O O . ALA A 1 140 ? 20.08602 20.66580 9.12497 1.000 25.13914 1668 ALA A O 1
ATOM 1078 N N . ALA A 1 141 ? 19.74392 19.60789 7.15284 1.000 20.29159 1669 ALA A N 1
ATOM 1079 C CA . ALA A 1 141 ? 21.19293 19.48079 6.93865 1.000 24.00399 1669 ALA A CA 1
ATOM 1080 C C . ALA A 1 141 ? 21.88879 20.84328 6.83388 1.000 24.37158 1669 ALA A C 1
ATOM 1081 O O . ALA A 1 141 ? 23.06656 20.96719 7.18725 1.000 22.05678 1669 ALA A O 1
ATOM 1083 N N . ARG A 1 142 ? 21.19557 21.87795 6.36874 1.000 22.98692 1670 ARG A N 1
ATOM 1084 C CA . ARG A 1 142 ? 21.80342 23.20913 6.34643 1.000 25.58282 1670 ARG A CA 1
ATOM 1085 C C . ARG A 1 142 ? 22.01075 23.80015 7.74004 1.000 27.25956 1670 ARG A C 1
ATOM 1086 O O . ARG A 1 142 ? 22.71918 24.80452 7.86813 1.000 27.64605 1670 ARG A O 1
ATOM 1094 N N . ASN A 1 143 ? 21.43407 23.20372 8.78119 1.000 23.85002 1671 ASN A N 1
ATOM 1095 C CA . ASN A 1 143 ? 21.54441 23.70182 10.14491 1.000 23.37776 1671 ASN A CA 1
ATOM 1096 C C . ASN A 1 143 ? 22.50270 22.88600 10.99948 1.000 24.97002 1671 ASN A C 1
ATOM 1097 O O . ASN A 1 143 ? 22.59453 23.13019 12.20404 1.000 25.55202 1671 ASN A O 1
ATOM 1102 N N . VAL A 1 144 ? 23.19682 21.91787 10.40864 1.000 21.86413 1672 VAL A N 1
ATOM 1103 C CA . VAL A 1 144 ? 24.25611 21.15208 11.06089 1.000 22.64437 1672 VAL A CA 1
ATOM 1104 C C . VAL A 1 144 ? 25.58516 21.58861 10.45574 1.000 22.97146 1672 VAL A C 1
ATOM 1105 O O . VAL A 1 144 ? 25.71448 21.65741 9.22775 1.000 20.37396 1672 VAL A O 1
ATOM 1109 N N . LEU A 1 145 ? 26.57817 21.85028 11.30606 1.000 20.57523 1673 LEU A N 1
ATOM 1110 C CA . LEU A 1 145 ? 27.90068 22.29263 10.86997 1.000 24.03617 1673 LEU A CA 1
ATOM 1111 C C . LEU A 1 145 ? 28.95369 21.21829 11.14166 1.000 21.59908 1673 LEU A C 1
ATOM 1112 O O . LEU A 1 145 ? 28.76367 20.33717 11.98818 1.000 23.65892 1673 LEU A O 1
ATOM 1117 N N . LEU A 1 146 ? 30.08130 21.31876 10.41952 1.000 22.65184 1674 LEU A N 1
ATOM 1118 C CA . LEU A 1 146 ? 31.19522 20.36739 10.46479 1.000 21.57375 1674 LEU A CA 1
ATOM 1119 C C . LEU A 1 146 ? 32.47204 21.05507 10.95645 1.000 23.36655 1674 LEU A C 1
ATOM 1120 O O . LEU A 1 146 ? 32.88314 22.08294 10.40100 1.000 23.48712 1674 LEU A O 1
ATOM 1125 N N . SER A 1 147 ? 33.11752 20.47766 11.97536 1.000 22.39262 1675 SER A N 1
ATOM 1126 C CA . SER A 1 147 ? 34.33444 21.05553 12.54882 1.000 25.30027 1675 SER A CA 1
ATOM 1127 C C . SER A 1 147 ? 35.54900 20.75284 11.65670 1.000 23.92704 1675 SER A C 1
ATOM 1128 O O . SER A 1 147 ? 35.42149 20.20113 10.55996 1.000 27.42889 1675 SER A O 1
ATOM 1131 N N . ALA A 1 148 ? 36.75726 21.10986 12.11769 1.000 25.90246 1676 ALA A N 1
ATOM 1132 C CA . ALA A 1 148 ? 37.97171 20.79280 11.35360 1.000 25.91384 1676 ALA A CA 1
ATOM 1133 C C . ALA A 1 148 ? 38.20602 19.29215 11.23379 1.000 25.75353 1676 ALA A C 1
ATOM 1134 O O . ALA A 1 148 ? 38.80280 18.83354 10.25055 1.000 26.59421 1676 ALA A O 1
ATOM 1136 N N . SER A 1 149 ? 37.79019 18.52401 12.23128 1.000 26.83323 1677 SER A N 1
ATOM 1137 C CA . SER A 1 149 ? 37.84333 17.06585 12.22077 1.000 28.17470 1677 SER A CA 1
ATOM 1138 C C . SER A 1 149 ? 36.64713 16.42234 11.51887 1.000 26.90456 1677 SER A C 1
ATOM 1139 O O . SER A 1 149 ? 36.51687 15.19675 11.57461 1.000 24.09935 1677 SER A O 1
ATOM 1142 N N . LEU A 1 150 ? 35.78928 17.21777 10.87218 1.000 26.73056 1678 LEU A N 1
ATOM 1143 C CA . LEU A 1 150 ? 34.54946 16.73915 10.25600 1.000 26.44435 1678 LEU A CA 1
ATOM 1144 C C . LEU A 1 150 ? 33.62028 16.06574 11.26661 1.000 23.80653 1678 LEU A C 1
ATOM 1145 O O . LEU A 1 150 ? 32.93006 15.10906 10.92970 1.000 28.30381 1678 LEU A O 1
ATOM 1150 N N . THR A 1 151 ? 33.60709 16.54277 12.51107 1.000 23.59637 1679 THR A N 1
ATOM 1151 C CA . THR A 1 151 ? 32.58325 16.15578 13.48217 1.000 23.66776 1679 THR A CA 1
ATOM 1152 C C . THR A 1 151 ? 31.31883 16.98439 13.25303 1.000 23.42447 1679 THR A C 1
ATOM 1153 O O . THR A 1 151 ? 31.39274 18.21367 13.18175 1.000 22.84225 1679 THR A O 1
ATOM 1157 N N . ALA A 1 152 ? 30.16477 16.31475 13.13318 1.000 22.34355 1680 ALA A N 1
ATOM 1158 C CA . ALA A 1 152 ? 28.88496 16.99883 12.92515 1.000 24.24196 1680 ALA A CA 1
ATOM 1159 C C . ALA A 1 152 ? 28.33766 17.54474 14.24208 1.000 24.92099 1680 ALA A C 1
ATOM 1160 O O . ALA A 1 152 ? 28.41753 16.87857 15.27724 1.000 23.42401 1680 ALA A O 1
ATOM 1162 N N . LYS A 1 153 ? 27.75829 18.75564 14.19371 1.000 21.70909 1681 LYS A N 1
ATOM 1163 C CA . LYS A 1 153 ? 27.28657 19.44080 15.39659 1.000 20.93139 1681 LYS A CA 1
ATOM 1164 C C . LYS A 1 153 ? 26.04741 20.28095 15.10108 1.000 23.11471 1681 LYS A C 1
ATOM 1165 O O . LYS A 1 153 ? 26.03341 21.06304 14.14626 1.000 22.60583 1681 LYS A O 1
ATOM 1171 N N . VAL A 1 154 ? 25.02661 20.13943 15.94312 1.000 22.19107 1682 VAL A N 1
ATOM 1172 C CA . VAL A 1 154 ? 23.77545 20.86491 15.75374 1.000 23.53167 1682 VAL A CA 1
ATOM 1173 C C . VAL A 1 154 ? 23.97962 22.33379 16.09007 1.000 25.94007 1682 VAL A C 1
ATOM 1174 O O . VAL A 1 154 ? 24.56009 22.67247 17.13218 1.000 23.31140 1682 VAL A O 1
ATOM 1178 N N . ALA A 1 155 ? 23.50518 23.21066 15.20401 1.000 21.96272 1683 ALA A N 1
ATOM 1179 C CA . ALA A 1 155 ? 23.59139 24.65715 15.35584 1.000 27.28586 1683 ALA A CA 1
ATOM 1180 C C . ALA A 1 155 ? 22.20298 25.27494 15.18030 1.000 31.61053 1683 ALA A C 1
ATOM 1181 O O . ALA A 1 155 ? 21.20985 24.57735 14.93331 1.000 33.32325 1683 ALA A O 1
ATOM 1183 N N . ASP A 1 156 ? 22.14700 26.60306 15.33883 1.000 32.49604 1684 ASP A N 1
ATOM 1184 C CA . ASP A 1 156 ? 20.96247 27.42973 15.10994 1.000 33.97299 1684 ASP A CA 1
ATOM 1185 C C . ASP A 1 156 ? 19.80177 27.10657 16.04498 1.000 33.97125 1684 ASP A C 1
ATOM 1186 O O . ASP A 1 156 ? 18.85601 26.40697 15.66196 1.000 31.75968 1684 ASP A O 1
ATOM 1191 N N . PHE A 1 157 ? 19.83910 27.67244 17.24946 1.000 32.06022 1685 PHE A N 1
ATOM 1192 C CA . PHE A 1 157 ? 18.79537 27.50217 18.24940 1.000 32.34916 1685 PHE A CA 1
ATOM 1193 C C . PHE A 1 157 ? 17.78525 28.64472 18.24045 1.000 35.56012 1685 PHE A C 1
ATOM 1194 O O . PHE A 1 157 ? 17.09177 28.85976 19.24303 1.000 35.65286 1685 PHE A O 1
ATOM 1202 N N . GLY A 1 158 ? 17.65973 29.35661 17.11563 1.000 33.15189 1686 GLY A N 1
ATOM 1203 C CA . GLY A 1 158 ? 16.74725 30.49156 17.05941 1.000 32.66056 1686 GLY A CA 1
ATOM 1204 C C . GLY A 1 158 ? 15.31286 30.14883 17.41914 1.000 34.79696 1686 GLY A C 1
ATOM 1205 O O . GLY A 1 158 ? 14.60736 30.96693 18.00937 1.000 38.17033 1686 GLY A O 1
ATOM 1206 N N . LEU A 1 159 ? 14.86012 28.94277 17.07675 1.000 34.32601 1687 LEU A N 1
ATOM 1207 C CA . LEU A 1 159 ? 13.47419 28.54572 17.28437 1.000 32.52384 1687 LEU A CA 1
ATOM 1208 C C . LEU A 1 159 ? 13.29717 27.51596 18.39059 1.000 36.90491 1687 LEU A C 1
ATOM 1209 O O . LEU A 1 159 ? 12.17696 27.03407 18.58808 1.000 37.00527 1687 LEU A O 1
ATOM 1214 N N . ALA A 1 160 ? 14.35967 27.16290 19.11408 1.000 29.59509 1688 ALA A N 1
ATOM 1215 C CA . ALA A 1 160 ? 14.25734 26.12885 20.13328 1.000 33.48183 1688 ALA A CA 1
ATOM 1216 C C . ALA A 1 160 ? 13.45063 26.63680 21.32517 1.000 42.80467 1688 ALA A C 1
ATOM 1217 O O . ALA A 1 160 ? 13.51619 27.81863 21.67690 1.000 42.85862 1688 ALA A O 1
ATOM 1219 N N . ARG A 1 161 ? 12.67976 25.73700 21.94308 1.000 38.80434 1689 ARG A N 1
ATOM 1220 C CA . ARG A 1 161 ? 11.83000 26.08257 23.07869 1.000 40.98186 1689 ARG A CA 1
ATOM 1221 C C . ARG A 1 161 ? 11.85392 24.96568 24.11495 1.000 42.43564 1689 ARG A C 1
ATOM 1222 O O . ARG A 1 161 ? 12.01793 23.78778 23.77930 1.000 34.74427 1689 ARG A O 1
ATOM 1230 N N . GLU A 1 162 ? 11.66541 25.35074 25.37996 1.000 44.89813 1690 GLU A N 1
ATOM 1231 C CA . GLU A 1 162 ? 11.48518 24.37117 26.44151 1.000 47.84454 1690 GLU A CA 1
ATOM 1232 C C . GLU A 1 162 ? 10.34610 23.42930 26.08741 1.000 49.49000 1690 GLU A C 1
ATOM 1233 O O . GLU A 1 162 ? 9.28919 23.85714 25.61468 1.000 50.67232 1690 GLU A O 1
ATOM 1239 N N . SER A 1 163 ? 10.57895 22.13570 26.31399 1.000 46.71704 1691 SER A N 1
ATOM 1240 C CA . SER A 1 163 ? 9.57626 21.12151 26.00869 1.000 49.99120 1691 SER A CA 1
ATOM 1241 C C . SER A 1 163 ? 8.33887 21.26327 26.88559 1.000 61.00343 1691 SER A C 1
ATOM 1242 O O . SER A 1 163 ? 7.21774 21.00671 26.42872 1.000 64.35354 1691 SER A O 1
ATOM 1245 N N . THR A 1 164 ? 8.51965 21.68109 28.13957 1.000 64.65279 1692 THR A N 1
ATOM 1246 C CA . THR A 1 164 ? 7.42783 21.66012 29.10809 1.000 70.41697 1692 THR A CA 1
ATOM 1247 C C . THR A 1 164 ? 6.25859 22.55701 28.70611 1.000 71.34804 1692 THR A C 1
ATOM 1248 O O . THR A 1 164 ? 5.13580 22.32956 29.17107 1.000 73.33082 1692 THR A O 1
ATOM 1252 N N . ASP A 1 165 ? 6.48580 23.55069 27.84716 1.000 72.89848 1693 ASP A N 1
ATOM 1253 C CA . ASP A 1 165 ? 5.41860 24.44513 27.38704 1.000 72.94908 1693 ASP A CA 1
ATOM 1254 C C . ASP A 1 165 ? 4.40243 23.70680 26.51640 1.000 76.03977 1693 ASP A C 1
ATOM 1255 O O . ASP A 1 165 ? 3.74187 24.30827 25.66558 1.000 81.98356 1693 ASP A O 1
ATOM 1260 N N . SER A 1 171 ? 3.79089 29.33299 14.91860 1.000 59.09030 1699 SER A N 1
ATOM 1261 C CA . SER A 1 171 ? 5.18910 29.09134 14.55951 1.000 65.69072 1699 SER A CA 1
ATOM 1262 C C . SER A 1 171 ? 5.81354 30.33487 13.90955 1.000 67.04040 1699 SER A C 1
ATOM 1263 O O . SER A 1 171 ? 5.52874 31.46677 14.31285 1.000 65.07979 1699 SER A O 1
ATOM 1266 N N . ARG A 1 172 ? 6.67009 30.12502 12.90589 1.000 69.21885 1700 ARG A N 1
ATOM 1267 C CA . ARG A 1 172 ? 7.32699 31.24814 12.23907 1.000 67.33158 1700 ARG A CA 1
ATOM 1268 C C . ARG A 1 172 ? 6.34830 32.00519 11.34928 1.000 71.12031 1700 ARG A C 1
ATOM 1269 O O . ARG A 1 172 ? 6.10871 33.20236 11.54725 1.000 67.76237 1700 ARG A O 1
ATOM 1277 N N . GLY A 1 173 ? 5.77663 31.32128 10.35732 1.000 65.35432 1701 GLY A N 1
ATOM 1278 C CA . GLY A 1 173 ? 4.84512 31.94950 9.43992 1.000 61.78261 1701 GLY A CA 1
ATOM 1279 C C . GLY A 1 173 ? 4.93470 31.37296 8.04267 1.000 60.46830 1701 GLY A C 1
ATOM 1280 O O . GLY A 1 173 ? 4.84938 30.15393 7.86397 1.000 63.03974 1701 GLY A O 1
ATOM 1281 N N . GLY A 1 174 ? 5.10965 32.23533 7.04223 1.000 60.97850 1702 GLY A N 1
ATOM 1282 C CA . GLY A 1 174 ? 5.28506 31.78561 5.67285 1.000 62.41341 1702 GLY A CA 1
ATOM 1283 C C . GLY A 1 174 ? 6.62085 31.13386 5.37768 1.000 61.50522 1702 GLY A C 1
ATOM 1284 O O . GLY A 1 174 ? 6.88005 30.76746 4.22560 1.000 60.90957 1702 GLY A O 1
ATOM 1285 N N . ASN A 1 175 ? 7.47032 30.98079 6.39046 1.000 63.81386 1703 ASN A N 1
ATOM 1286 C CA . ASN A 1 175 ? 8.79157 30.38617 6.24906 1.000 64.83788 1703 ASN A CA 1
ATOM 1287 C C . ASN A 1 175 ? 8.83868 28.93154 6.68579 1.000 58.28236 1703 ASN A C 1
ATOM 1288 O O . ASN A 1 175 ? 9.92141 28.33882 6.67265 1.000 58.43723 1703 ASN A O 1
ATOM 1293 N N . VAL A 1 176 ? 7.70662 28.35617 7.08460 1.000 55.48920 1704 VAL A N 1
ATOM 1294 C CA . VAL A 1 176 ? 7.63313 26.97604 7.55947 1.000 50.39744 1704 VAL A CA 1
ATOM 1295 C C . VAL A 1 176 ? 8.37538 26.05123 6.60185 1.000 44.50078 1704 VAL A C 1
ATOM 1296 O O . VAL A 1 176 ? 8.00197 25.95380 5.42400 1.000 41.74825 1704 VAL A O 1
ATOM 1300 N N . PRO A 1 177 ? 9.43635 25.36724 7.05379 1.000 42.73739 1705 PRO A N 1
ATOM 1301 C CA . PRO A 1 177 ? 10.10501 24.38446 6.18816 1.000 36.55555 1705 PRO A CA 1
ATOM 1302 C C . PRO A 1 177 ? 9.25756 23.12265 6.03419 1.000 31.90569 1705 PRO A C 1
ATOM 1303 O O . PRO A 1 177 ? 9.46419 22.11720 6.72889 1.000 30.21897 1705 PRO A O 1
ATOM 1307 N N . VAL A 1 178 ? 8.30635 23.18529 5.09620 1.000 26.64912 1706 VAL A N 1
ATOM 1308 C CA . VAL A 1 178 ? 7.29041 22.13977 4.94183 1.000 25.94733 1706 VAL A CA 1
ATOM 1309 C C . VAL A 1 178 ? 7.92784 20.77085 4.71093 1.000 25.96164 1706 VAL A C 1
ATOM 1310 O O . VAL A 1 178 ? 7.44827 19.74660 5.22304 1.000 25.19166 1706 VAL A O 1
ATOM 1314 N N . ARG A 1 179 ? 9.02229 20.72754 3.95680 1.000 25.25975 1707 ARG A N 1
ATOM 1315 C CA . ARG A 1 179 ? 9.61508 19.44237 3.60128 1.000 23.72372 1707 ARG A CA 1
ATOM 1316 C C . ARG A 1 179 ? 10.23609 18.71295 4.78588 1.000 24.18625 1707 ARG A C 1
ATOM 1317 O O . ARG A 1 179 ? 10.48068 17.50857 4.67274 1.000 24.39158 1707 ARG A O 1
ATOM 1325 N N . TRP A 1 180 ? 10.46945 19.38874 5.91451 1.000 21.64507 1708 TRP A N 1
ATOM 1326 C CA . TRP A 1 180 ? 11.05281 18.76605 7.09805 1.000 22.83485 1708 TRP A CA 1
ATOM 1327 C C . TRP A 1 180 ? 10.07799 18.62146 8.26307 1.000 22.79416 1708 TRP A C 1
ATOM 1328 O O . TRP A 1 180 ? 10.48114 18.13714 9.32226 1.000 22.43433 1708 TRP A O 1
ATOM 1339 N N . THR A 1 181 ? 8.80202 18.96547 8.08662 1.000 21.37014 1709 THR A N 1
ATOM 1340 C CA . THR A 1 181 ? 7.84480 19.09295 9.18197 1.000 25.37546 1709 THR A CA 1
ATOM 1341 C C . THR A 1 181 ? 6.83928 17.93515 9.19622 1.000 25.02795 1709 THR A C 1
ATOM 1342 O O . THR A 1 181 ? 6.18634 17.64363 8.18492 1.000 24.02149 1709 THR A O 1
ATOM 1346 N N . ALA A 1 182 ? 6.68997 17.31043 10.36009 1.000 24.40336 1710 ALA A N 1
ATOM 1347 C CA . ALA A 1 182 ? 5.78133 16.18940 10.50848 1.000 21.81794 1710 ALA A CA 1
ATOM 1348 C C . ALA A 1 182 ? 4.33060 16.62448 10.26337 1.000 24.24951 1710 ALA A C 1
ATOM 1349 O O . ALA A 1 182 ? 3.96666 17.78106 10.51627 1.000 23.99673 1710 ALA A O 1
ATOM 1351 N N . PRO A 1 183 ? 3.48703 15.71126 9.76640 1.000 27.38669 1711 PRO A N 1
ATOM 1352 C CA . PRO A 1 183 ? 2.07136 16.05697 9.49590 1.000 31.29389 1711 PRO A CA 1
ATOM 1353 C C . PRO A 1 183 ? 1.34769 16.69872 10.66928 1.000 31.78674 1711 PRO A C 1
ATOM 1354 O O . PRO A 1 183 ? 0.59257 17.66020 10.47627 1.000 31.64876 1711 PRO A O 1
ATOM 1358 N N . GLU A 1 184 ? 1.56002 16.19625 11.88382 1.000 28.25439 1712 GLU A N 1
ATOM 1359 C CA . GLU A 1 184 ? 0.82729 16.72245 13.02682 1.000 32.93786 1712 GLU A CA 1
ATOM 1360 C C . GLU A 1 184 ? 1.25413 18.14768 13.35838 1.000 34.32982 1712 GLU A C 1
ATOM 1361 O O . GLU A 1 184 ? 0.44621 18.91716 13.89684 1.000 33.00691 1712 GLU A O 1
ATOM 1367 N N . ALA A 1 185 ? 2.48342 18.53091 12.99773 1.000 26.35662 1713 ALA A N 1
ATOM 1368 C CA . ALA A 1 185 ? 2.96891 19.87506 13.27784 1.000 27.09321 1713 ALA A CA 1
ATOM 1369 C C . ALA A 1 185 ? 2.48083 20.86674 12.23475 1.000 33.18548 1713 ALA A C 1
ATOM 1370 O O . ALA A 1 185 ? 2.27328 22.04738 12.54854 1.000 37.27456 1713 ALA A O 1
ATOM 1372 N N . LEU A 1 186 ? 2.29655 20.40383 10.99889 1.000 29.14956 1714 LEU A N 1
ATOM 1373 C CA . LEU A 1 186 ? 1.71724 21.24432 9.95671 1.000 35.04821 1714 LEU A CA 1
ATOM 1374 C C . LEU A 1 186 ? 0.24447 21.52998 10.23147 1.000 39.79206 1714 LEU A C 1
ATOM 1375 O O . LEU A 1 186 ? -0.19616 22.68409 10.17181 1.000 41.99728 1714 LEU A O 1
ATOM 1380 N N . GLU A 1 187 ? -0.52755 20.48742 10.55024 1.000 37.29244 1715 GLU A N 1
ATOM 1381 C CA . GLU A 1 187 ? -1.98182 20.57086 10.64682 1.000 42.24374 1715 GLU A CA 1
ATOM 1382 C C . GLU A 1 187 ? -2.47386 21.03538 12.01585 1.000 44.73239 1715 GLU A C 1
ATOM 1383 O O . GLU A 1 187 ? -3.39837 21.85035 12.09602 1.000 49.06797 1715 GLU A O 1
ATOM 1389 N N . ASP A 1 188 ? -1.88206 20.53397 13.09686 1.000 42.23472 1716 ASP A N 1
ATOM 1390 C CA . ASP A 1 188 ? -2.33827 20.82951 14.44623 1.000 38.91290 1716 ASP A CA 1
ATOM 1391 C C . ASP A 1 188 ? -1.38282 21.72595 15.21974 1.000 40.66914 1716 ASP A C 1
ATOM 1392 O O . ASP A 1 188 ? -1.67518 22.06755 16.36946 1.000 41.39073 1716 ASP A O 1
ATOM 1397 N N . ASN A 1 189 ? -0.25394 22.11458 14.62038 1.000 42.38911 1717 ASN A N 1
ATOM 1398 C CA . ASN A 1 189 ? 0.78327 22.90619 15.28845 1.000 39.97788 1717 ASN A CA 1
ATOM 1399 C C . ASN A 1 189 ? 1.28640 22.22314 16.55788 1.000 35.35295 1717 ASN A C 1
ATOM 1400 O O . ASN A 1 189 ? 1.60910 22.87890 17.54880 1.000 41.50271 1717 ASN A O 1
ATOM 1405 N N . ILE A 1 190 ? 1.37656 20.89837 16.53495 1.000 33.33951 1718 ILE A N 1
ATOM 1406 C CA . ILE A 1 190 ? 1.91219 20.13920 17.66500 1.000 35.55033 1718 ILE A CA 1
ATOM 1407 C C . ILE A 1 190 ? 3.39032 19.85836 17.39144 1.000 31.95350 1718 ILE A C 1
ATOM 1408 O O . ILE A 1 190 ? 3.73042 18.96215 16.61418 1.000 30.96228 1718 ILE A O 1
ATOM 1413 N N . PHE A 1 191 ? 4.27845 20.60923 18.04225 1.000 30.58108 1719 PHE A N 1
ATOM 1414 C CA . PHE A 1 191 ? 5.71744 20.37259 17.95529 1.000 33.60468 1719 PHE A CA 1
ATOM 1415 C C . PHE A 1 191 ? 6.19384 19.66631 19.21438 1.000 34.25420 1719 PHE A C 1
ATOM 1416 O O . PHE A 1 191 ? 5.76757 19.99782 20.32260 1.000 39.92338 1719 PHE A O 1
ATOM 1424 N N . SER A 1 192 ? 7.07644 18.69299 19.04407 1.000 33.28971 1720 SER A N 1
ATOM 1425 C CA . SER A 1 192 ? 7.46278 17.83297 20.15064 1.000 27.87661 1720 SER A CA 1
ATOM 1426 C C . SER A 1 192 ? 8.76629 17.13920 19.79690 1.000 33.26947 1720 SER A C 1
ATOM 1427 O O . SER A 1 192 ? 9.29975 17.28836 18.69145 1.000 29.55354 1720 SER A O 1
ATOM 1430 N N . GLU A 1 193 ? 9.26462 16.35216 20.75438 1.000 27.30834 1721 GLU A N 1
ATOM 1431 C CA . GLU A 1 193 ? 10.46028 15.56122 20.52194 1.000 27.71051 1721 GLU A CA 1
ATOM 1432 C C . GLU A 1 193 ? 10.30707 14.65486 19.30681 1.000 29.50819 1721 GLU A C 1
ATOM 1433 O O . GLU A 1 193 ? 11.29422 14.36654 18.62237 1.000 25.88776 1721 GLU A O 1
ATOM 1439 N N . LYS A 1 194 ? 9.08541 14.21388 19.01000 1.000 27.31824 1722 LYS A N 1
ATOM 1440 C CA . LYS A 1 194 ? 8.88256 13.31293 17.88702 1.000 25.73247 1722 LYS A CA 1
ATOM 1441 C C . LYS A 1 194 ? 8.73928 14.03695 16.54543 1.000 23.64356 1722 LYS A C 1
ATOM 1442 O O . LYS A 1 194 ? 8.93600 13.40568 15.50758 1.000 22.50917 1722 LYS A O 1
ATOM 1448 N N . SER A 1 195 ? 8.40225 15.33049 16.52324 1.000 22.74334 1723 SER A N 1
ATOM 1449 C CA . SER A 1 195 ? 8.57006 16.05141 15.26543 1.000 25.96525 1723 SER A CA 1
ATOM 1450 C C . SER A 1 195 ? 10.05078 16.36778 14.99107 1.000 24.84138 1723 SER A C 1
ATOM 1451 O O . SER A 1 195 ? 10.45675 16.34305 13.82652 1.000 23.03068 1723 SER A O 1
ATOM 1454 N N . ASP A 1 196 ? 10.88239 16.60419 16.02435 1.000 21.35554 1724 ASP A N 1
ATOM 1455 C CA . ASP A 1 196 ? 12.33553 16.66425 15.79962 1.000 23.03152 1724 ASP A CA 1
ATOM 1456 C C . ASP A 1 196 ? 12.84362 15.37088 15.16418 1.000 22.42822 1724 ASP A C 1
ATOM 1457 O O . ASP A 1 196 ? 13.71764 15.39659 14.29116 1.000 21.35242 1724 ASP A O 1
ATOM 1462 N N . VAL A 1 197 ? 12.30197 14.22895 15.60038 1.000 20.21472 1725 VAL A N 1
ATOM 1463 C CA . VAL A 1 197 ? 12.71074 12.92689 15.06774 1.000 21.32030 1725 VAL A CA 1
ATOM 1464 C C . VAL A 1 197 ? 12.34643 12.81490 13.58162 1.000 23.64035 1725 VAL A C 1
ATOM 1465 O O . VAL A 1 197 ? 13.16304 12.37745 12.75990 1.000 20.19260 1725 VAL A O 1
ATOM 1469 N N . TRP A 1 198 ? 11.11121 13.19628 13.21776 1.000 21.76304 1726 TRP A N 1
ATOM 1470 C CA . TRP A 1 198 ? 10.70689 13.20800 11.80188 1.000 18.94925 1726 TRP A CA 1
ATOM 1471 C C . TRP A 1 198 ? 11.69689 14.01793 10.97260 1.000 21.98873 1726 TRP A C 1
ATOM 1472 O O . TRP A 1 198 ? 12.15607 13.56689 9.91760 1.000 20.17482 1726 TRP A O 1
ATOM 1483 N N . ALA A 1 199 ? 12.05004 15.21794 11.45545 1.000 19.15498 1727 ALA A N 1
ATOM 1484 C CA . ALA A 1 199 ? 12.97102 16.08185 10.72249 1.000 22.06680 1727 ALA A CA 1
ATOM 1485 C C . ALA A 1 199 ? 14.32687 15.40791 10.54621 1.000 21.51408 1727 ALA A C 1
ATOM 1486 O O . ALA A 1 199 ? 14.93694 15.50437 9.47730 1.000 19.80703 1727 ALA A O 1
ATOM 1488 N N . PHE A 1 200 ? 14.79093 14.68394 11.57078 1.000 19.16458 1728 PHE A N 1
ATOM 1489 C CA . PHE A 1 200 ? 16.06678 13.97330 11.47159 1.000 19.21583 1728 PHE A CA 1
ATOM 1490 C C . PHE A 1 200 ? 16.02057 12.91486 10.37264 1.000 18.52130 1728 PHE A C 1
ATOM 1491 O O . PHE A 1 200 ? 16.99812 12.72832 9.63566 1.000 21.80988 1728 PHE A O 1
ATOM 1499 N N . GLY A 1 201 ? 14.88324 12.22614 10.23112 1.000 21.14771 1729 GLY A N 1
ATOM 1500 C CA . GLY A 1 201 ? 14.72149 11.31731 9.10455 1.000 18.01776 1729 GLY A CA 1
ATOM 1501 C C . GLY A 1 201 ? 14.97871 12.00620 7.78099 1.000 21.71972 1729 GLY A C 1
ATOM 1502 O O . GLY A 1 201 ? 15.65045 11.46013 6.90789 1.000 21.14917 1729 GLY A O 1
ATOM 1503 N N . VAL A 1 202 ? 14.45311 13.22627 7.61722 1.000 18.28050 1730 VAL A N 1
ATOM 1504 C CA . VAL A 1 202 ? 14.62676 13.94562 6.35789 1.000 16.18640 1730 VAL A CA 1
ATOM 1505 C C . VAL A 1 202 ? 16.09064 14.35082 6.18484 1.000 22.47955 1730 VAL A C 1
ATOM 1506 O O . VAL A 1 202 ? 16.62997 14.33872 5.07029 1.000 20.49222 1730 VAL A O 1
ATOM 1510 N N . LEU A 1 203 ? 16.75353 14.71001 7.29002 1.000 20.72848 1731 LEU A N 1
ATOM 1511 C CA . LEU A 1 203 ? 18.18235 15.01127 7.25547 1.000 20.64523 1731 LEU A CA 1
ATOM 1512 C C . LEU A 1 203 ? 18.99056 13.80762 6.77063 1.000 22.05223 1731 LEU A C 1
ATOM 1513 O O . LEU A 1 203 ? 19.91812 13.95276 5.96573 1.000 21.89775 1731 LEU A O 1
ATOM 1518 N N . MET A 1 204 ? 18.66576 12.61372 7.26666 1.000 22.20379 1732 MET A N 1
ATOM 1519 C CA . MET A 1 204 ? 19.33637 11.41449 6.78376 1.000 20.82954 1732 MET A CA 1
ATOM 1520 C C . MET A 1 204 ? 19.13435 11.24482 5.28661 1.000 20.61386 1732 MET A C 1
ATOM 1521 O O . MET A 1 204 ? 20.08068 10.92647 4.56417 1.000 21.98500 1732 MET A O 1
ATOM 1526 N N . TYR A 1 205 ? 17.91527 11.48048 4.79545 1.000 18.63243 1733 TYR A N 1
ATOM 1527 C CA . TYR A 1 205 ? 17.68454 11.41968 3.34949 1.000 21.10261 1733 TYR A CA 1
ATOM 1528 C C . TYR A 1 205 ? 18.61956 12.36791 2.59354 1.000 26.12902 1733 TYR A C 1
ATOM 1529 O O . TYR A 1 205 ? 19.17370 12.00628 1.54972 1.000 25.70107 1733 TYR A O 1
ATOM 1538 N N . GLU A 1 206 ? 18.79792 13.58941 3.10770 1.000 20.55053 1734 GLU A N 1
ATOM 1539 C CA . GLU A 1 206 ? 19.69843 14.56008 2.48588 1.000 23.10886 1734 GLU A CA 1
ATOM 1540 C C . GLU A 1 206 ? 21.13882 14.06585 2.46348 1.000 21.81202 1734 GLU A C 1
ATOM 1541 O O . GLU A 1 206 ? 21.87625 14.33288 1.50721 1.000 22.88630 1734 GLU A O 1
ATOM 1547 N N . VAL A 1 207 ? 21.57084 13.40357 3.54054 1.000 18.68822 1735 VAL A N 1
ATOM 1548 C CA . VAL A 1 207 ? 22.93320 12.89555 3.63558 1.000 24.11461 1735 VAL A CA 1
ATOM 1549 C C . VAL A 1 207 ? 23.20875 11.88293 2.53364 1.000 25.93146 1735 VAL A C 1
ATOM 1550 O O . VAL A 1 207 ? 24.32683 11.81617 2.01666 1.000 25.69920 1735 VAL A O 1
ATOM 1554 N N . TYR A 1 208 ? 22.19272 11.11296 2.12553 1.000 22.59759 1736 TYR A N 1
ATOM 1555 C CA . TYR A 1 208 ? 22.35138 10.02738 1.16129 1.000 23.94400 1736 TYR A CA 1
ATOM 1556 C C . TYR A 1 208 ? 21.87877 10.38694 -0.24728 1.000 30.74746 1736 TYR A C 1
ATOM 1557 O O . TYR A 1 208 ? 21.72361 9.49271 -1.09213 1.000 28.73825 1736 TYR A O 1
ATOM 1566 N N . THR A 1 209 ? 21.66728 11.66895 -0.53034 1.000 27.76756 1737 THR A N 1
ATOM 1567 C CA . THR A 1 209 ? 21.32001 12.13051 -1.86382 1.000 29.14520 1737 THR A CA 1
ATOM 1568 C C . THR A 1 209 ? 22.17165 13.35063 -2.18187 1.000 32.75401 1737 THR A C 1
ATOM 1569 O O . THR A 1 209 ? 22.89922 13.87225 -1.33651 1.000 35.71392 1737 THR A O 1
ATOM 1573 N N . LYS A 1 210 ? 22.10781 13.82345 -3.41091 1.000 35.31350 1738 LYS A N 1
ATOM 1574 C CA . LYS A 1 210 ? 22.91529 14.99393 -3.73408 1.000 42.58161 1738 LYS A CA 1
ATOM 1575 C C . LYS A 1 210 ? 22.07822 16.11435 -4.33651 1.000 45.43813 1738 LYS A C 1
ATOM 1576 O O . LYS A 1 210 ? 22.64289 17.08493 -4.85731 1.000 43.32037 1738 LYS A O 1
ATOM 1582 N N . ALA A 1 211 ? 20.74951 15.98304 -4.30547 1.000 44.55789 1739 ALA A N 1
ATOM 1583 C CA . ALA A 1 211 ? 19.83012 17.03801 -4.69573 1.000 39.30577 1739 ALA A CA 1
ATOM 1584 C C . ALA A 1 211 ? 19.68345 18.05749 -3.56895 1.000 40.95641 1739 ALA A C 1
ATOM 1585 O O . ALA A 1 211 ? 19.95797 17.77772 -2.39352 1.000 35.16620 1739 ALA A O 1
ATOM 1587 N N . ALA A 1 212 ? 19.26475 19.26849 -3.95218 1.000 39.20558 1740 ALA A N 1
ATOM 1588 C CA . ALA A 1 212 ? 19.12801 20.35359 -2.98948 1.000 38.38982 1740 ALA A CA 1
ATOM 1589 C C . ALA A 1 212 ? 17.87979 20.20310 -2.13819 1.000 35.18791 1740 ALA A C 1
ATOM 1590 O O . ALA A 1 212 ? 17.90051 20.55549 -0.95523 1.000 37.17490 1740 ALA A O 1
ATOM 1592 N N . MET A 1 213 ? 16.79663 19.67436 -2.70096 1.000 34.50772 1741 MET A N 1
ATOM 1593 C CA . MET A 1 213 ? 15.52244 19.64373 -1.98902 1.000 31.02344 1741 MET A CA 1
ATOM 1594 C C . MET A 1 213 ? 14.96093 18.22365 -1.91783 1.000 29.90135 1741 MET A C 1
ATOM 1595 O O . MET A 1 213 ? 14.81113 17.55660 -2.95902 1.000 29.63637 1741 MET A O 1
ATOM 1600 N N . PRO A 1 214 ? 14.59826 17.74982 -0.73208 1.000 24.22958 1742 PRO A N 1
ATOM 1601 C CA . PRO A 1 214 ? 13.78283 16.53465 -0.65294 1.000 25.89627 1742 PRO A CA 1
ATOM 1602 C C . PRO A 1 214 ? 12.43792 16.74531 -1.33426 1.000 23.32771 1742 PRO A C 1
ATOM 1603 O O . PRO A 1 214 ? 11.90863 17.85952 -1.38619 1.000 25.53298 1742 PRO A O 1
ATOM 1607 N N . TYR A 1 215 ? 11.88205 15.65620 -1.86475 1.000 23.69505 1743 TYR A N 1
ATOM 1608 C CA . TYR A 1 215 ? 10.65148 15.71098 -2.66271 1.000 25.16474 1743 TYR A CA 1
ATOM 1609 C C . TYR A 1 215 ? 10.87596 16.56893 -3.91027 1.000 26.31570 1743 TYR A C 1
ATOM 1610 O O . TYR A 1 215 ? 10.09213 17.47582 -4.23573 1.000 25.20236 1743 TYR A O 1
ATOM 1619 N N . THR A 1 216 ? 11.98367 16.29775 -4.60069 1.000 25.39567 1744 THR A N 1
ATOM 1620 C CA . THR A 1 216 ? 12.32876 17.12352 -5.74837 1.000 27.90225 1744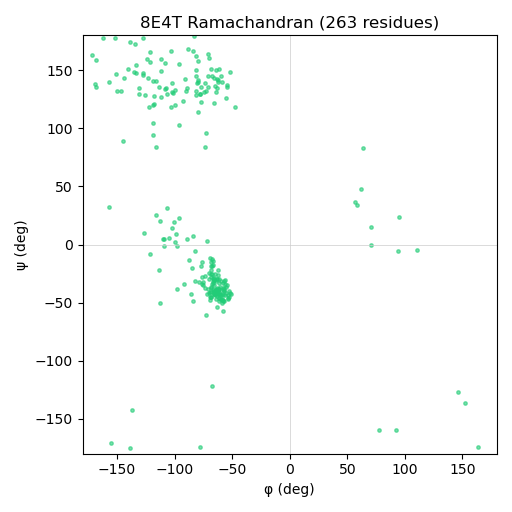 THR A CA 1
ATOM 1621 C C . THR A 1 216 ? 11.26767 16.94227 -6.82895 1.000 34.34505 1744 THR A C 1
ATOM 1622 O O . THR A 1 216 ? 10.76482 15.83782 -7.06071 1.000 29.61932 1744 THR A O 1
ATOM 1626 N N . GLY A 1 217 ? 10.86416 18.05739 -7.42774 1.000 32.03432 1745 GLY A N 1
ATOM 1627 C CA . GLY A 1 217 ? 9.81897 18.06451 -8.41665 1.000 31.39068 1745 GLY A CA 1
ATOM 1628 C C . GLY A 1 217 ? 8.43701 18.36361 -7.88107 1.000 30.58762 1745 GLY A C 1
ATOM 1629 O O . GLY A 1 217 ? 7.50570 18.48779 -8.68258 1.000 32.69997 1745 GLY A O 1
ATOM 1630 N N . TRP A 1 218 ? 8.27302 18.48658 -6.55599 1.000 29.98709 1746 TRP A N 1
ATOM 1631 C CA . TRP A 1 218 ? 7.00285 18.82787 -5.92328 1.000 28.94740 1746 TRP A CA 1
ATOM 1632 C C . TRP A 1 218 ? 7.10709 20.16702 -5.20089 1.000 32.75112 1746 TRP A C 1
ATOM 1633 O O . TRP A 1 218 ? 8.09819 20.43566 -4.51621 1.000 28.06417 1746 TRP A O 1
ATOM 1644 N N . ASN A 1 219 ? 6.04822 20.97205 -5.27812 1.000 31.12984 1747 ASN A N 1
ATOM 1645 C CA . ASN A 1 219 ? 6.01373 22.19145 -4.48970 1.000 30.83578 1747 ASN A CA 1
ATOM 1646 C C . ASN A 1 219 ? 5.52956 21.87879 -3.07199 1.000 27.70430 1747 ASN A C 1
ATOM 1647 O O . ASN A 1 219 ? 5.20666 20.73609 -2.72772 1.000 26.51662 1747 ASN A O 1
ATOM 1652 N N . ASN A 1 220 ? 5.46132 22.92256 -2.24741 1.000 25.47590 1748 ASN A N 1
ATOM 1653 C CA . ASN A 1 220 ? 5.20672 22.75472 -0.82026 1.000 29.24181 1748 ASN A CA 1
ATOM 1654 C C . ASN A 1 220 ? 3.80345 22.22556 -0.53770 1.000 32.27081 1748 ASN A C 1
ATOM 1655 O O . ASN A 1 220 ? 3.61553 21.43177 0.39446 1.000 29.75331 1748 ASN A O 1
ATOM 1660 N N . GLN A 1 221 ? 2.79783 22.67723 -1.29756 1.000 28.90542 1749 GLN A N 1
ATOM 1661 C CA . GLN A 1 221 ? 1.43728 22.20470 -1.04539 1.000 29.08285 1749 GLN A CA 1
ATOM 1662 C C . GLN A 1 221 ? 1.27567 20.76704 -1.51761 1.000 27.75521 1749 GLN A C 1
ATOM 1663 O O . GLN A 1 221 ? 0.60387 19.95721 -0.86745 1.000 28.78723 1749 GLN A O 1
ATOM 1669 N N . ARG A 1 222 ? 1.91151 20.42411 -2.63260 1.000 28.53318 1750 ARG A N 1
ATOM 1670 C CA . ARG A 1 222 ? 1.92277 19.03694 -3.07288 1.000 26.47133 1750 ARG A CA 1
ATOM 1671 C C . ARG A 1 222 ? 2.59994 18.13048 -2.04150 1.000 28.58206 1750 ARG A C 1
ATOM 1672 O O . ARG A 1 222 ? 2.12217 17.01910 -1.77574 1.000 25.64652 1750 ARG A O 1
ATOM 1680 N N . VAL A 1 223 ? 3.70850 18.58462 -1.44127 1.000 26.43272 1751 VAL A N 1
ATOM 1681 C CA . VAL A 1 223 ? 4.36412 17.76876 -0.41694 1.000 27.65423 1751 VAL A CA 1
ATOM 1682 C C . VAL A 1 223 ? 3.39974 17.48993 0.72760 1.000 29.41758 1751 VAL A C 1
ATOM 1683 O O . VAL A 1 223 ? 3.21796 16.33618 1.13749 1.000 30.02946 1751 VAL A O 1
ATOM 1687 N N . TRP A 1 224 ? 2.75275 18.53860 1.24775 1.000 26.95089 1752 TRP A N 1
ATOM 1688 C CA . TRP A 1 224 ? 1.88111 18.37041 2.40695 1.000 32.15402 1752 TRP A CA 1
ATOM 1689 C C . TRP A 1 224 ? 0.73687 17.40525 2.11426 1.000 30.05977 1752 TRP A C 1
ATOM 1690 O O . TRP A 1 224 ? 0.43467 16.51863 2.92020 1.000 29.68322 1752 TRP A O 1
ATOM 1701 N N . ILE A 1 225 ? 0.07245 17.57360 0.97610 1.000 27.84026 1753 ILE A N 1
ATOM 1702 C CA . ILE A 1 225 ? -1.07510 16.71873 0.68680 1.000 28.61751 1753 ILE A CA 1
ATOM 1703 C C . ILE A 1 225 ? -0.63543 15.27606 0.52400 1.000 33.19315 1753 ILE A C 1
ATOM 1704 O O . ILE A 1 225 ? -1.27703 14.35387 1.05514 1.000 30.58922 1753 ILE A O 1
ATOM 1709 N N . GLU A 1 226 ? 0.47291 15.05665 -0.20068 1.000 26.43540 1754 GLU A N 1
ATOM 1710 C CA . GLU A 1 226 ? 0.95182 13.70137 -0.45247 1.000 27.40434 1754 GLU A CA 1
ATOM 1711 C C . GLU A 1 226 ? 1.37162 13.01591 0.84268 1.000 28.97573 1754 GLU A C 1
ATOM 1712 O O . GLU A 1 226 ? 1.06311 11.83598 1.06229 1.000 28.07594 1754 GLU A O 1
ATOM 1718 N N . VAL A 1 227 ? 2.07052 13.74719 1.70981 1.000 25.11974 1755 VAL A N 1
ATOM 1719 C CA . VAL A 1 227 ? 2.61816 13.16978 2.93759 1.000 28.25684 1755 VAL A CA 1
ATOM 1720 C C . VAL A 1 227 ? 1.51016 12.87045 3.94793 1.000 27.68577 1755 VAL A C 1
ATOM 1721 O O . VAL A 1 227 ? 1.49949 11.80814 4.58556 1.000 27.11198 1755 VAL A O 1
ATOM 1725 N N . THR A 1 228 ? 0.55023 13.77852 4.10317 1.000 30.68803 1756 THR A N 1
ATOM 1726 C CA . THR A 1 228 ? -0.53856 13.49358 5.03273 1.000 31.10380 1756 THR A CA 1
ATOM 1727 C C . THR A 1 228 ? -1.38318 12.31309 4.56734 1.000 31.85314 1756 THR A C 1
ATOM 1728 O O . THR A 1 228 ? -1.96732 11.60785 5.39863 1.000 32.78367 1756 THR A O 1
ATOM 1732 N N . ASN A 1 229 ? -1.40443 12.03877 3.26211 1.000 29.44367 1757 ASN A N 1
ATOM 1733 C CA . ASN A 1 229 ? -2.12413 10.90027 2.71340 1.000 29.67527 1757 ASN A CA 1
ATOM 1734 C C . ASN A 1 229 ? -1.28616 9.62716 2.66056 1.000 31.11775 1757 ASN A C 1
ATOM 1735 O O . ASN A 1 229 ? -1.75680 8.61181 2.13137 1.000 35.13977 1757 ASN A O 1
ATOM 1740 N N . GLY A 1 230 ? -0.06255 9.64741 3.18863 1.000 32.46997 1758 GLY A N 1
ATOM 1741 C CA . GLY A 1 230 ? 0.70779 8.42583 3.36552 1.000 28.02334 1758 GLY A CA 1
ATOM 1742 C C . GLY A 1 230 ? 1.91482 8.25607 2.46566 1.000 32.55478 1758 GLY A C 1
ATOM 1743 O O . GLY A 1 230 ? 2.64310 7.27208 2.63792 1.000 28.45480 1758 GLY A O 1
ATOM 1744 N N . PHE A 1 231 ? 2.16896 9.15448 1.51156 1.000 32.50509 1759 PHE A N 1
ATOM 1745 C CA . PHE A 1 231 ? 3.40749 9.03184 0.74349 1.000 32.54282 1759 PHE A CA 1
ATOM 1746 C C . PHE A 1 231 ? 4.62181 9.16903 1.65506 1.000 24.81616 1759 PHE A C 1
ATOM 1747 O O . PHE A 1 231 ? 4.62715 9.97631 2.58821 1.000 23.68199 1759 PHE A O 1
ATOM 1755 N N . ARG A 1 232 ? 5.65300 8.36433 1.37367 1.000 22.91647 1760 ARG A N 1
ATOM 1756 C CA . ARG A 1 232 ? 6.96768 8.48444 2.00661 1.000 25.66982 1760 ARG A CA 1
ATOM 1757 C C . ARG A 1 232 ? 8.05757 8.37304 0.94652 1.000 28.21890 1760 ARG A C 1
ATOM 1758 O O . ARG A 1 232 ? 7.90884 7.64338 -0.04434 1.000 25.38989 1760 ARG A O 1
ATOM 1766 N N . LEU A 1 233 ? 9.17514 9.07541 1.17955 1.000 23.33033 1761 LEU A N 1
ATOM 1767 C CA . LEU A 1 233 ? 10.29170 9.01335 0.24483 1.000 24.40491 1761 LEU A CA 1
ATOM 1768 C C . LEU A 1 233 ? 10.84471 7.58947 0.16119 1.000 28.93509 1761 LEU A C 1
ATOM 1769 O O . LEU A 1 233 ? 10.95941 6.89967 1.18599 1.000 25.18852 1761 LEU A O 1
ATOM 1774 N N . PRO A 1 234 ? 11.20598 7.12492 -1.03009 1.000 23.06008 1762 PRO A N 1
ATOM 1775 C CA . PRO A 1 234 ? 11.78063 5.78653 -1.18371 1.000 25.47497 1762 PRO A CA 1
ATOM 1776 C C . PRO A 1 234 ? 13.30010 5.79059 -1.02191 1.000 29.19295 1762 PRO A C 1
ATOM 1777 O O . PRO A 1 234 ? 13.95528 6.83280 -1.02744 1.000 24.25465 1762 PRO A O 1
ATOM 1781 N N . CYS A 1 235 ? 13.84875 4.59197 -0.91261 1.000 28.14652 1763 CYS A N 1
ATOM 1782 C CA . CYS A 1 235 ? 15.25233 4.40325 -0.53933 1.000 26.62172 1763 CYS A CA 1
ATOM 1783 C C . CYS A 1 235 ? 16.20873 4.93954 -1.60207 1.000 30.11385 1763 CYS A C 1
ATOM 1784 O O . CYS A 1 235 ? 16.15559 4.48681 -2.75609 1.000 29.79647 1763 CYS A O 1
ATOM 1787 N N . PRO A 1 236 ? 17.09181 5.88258 -1.27033 1.000 28.72481 1764 PRO A N 1
ATOM 1788 C CA . PRO A 1 236 ? 18.07033 6.35970 -2.26256 1.000 26.94565 1764 PRO A CA 1
ATOM 1789 C C . PRO A 1 236 ? 18.95596 5.22137 -2.76133 1.000 31.91110 1764 PRO A C 1
ATOM 1790 O O . PRO A 1 236 ? 19.28483 4.29681 -2.01603 1.000 31.12433 1764 PRO A O 1
ATOM 1794 N N . ALA A 1 237 ? 19.32341 5.27944 -4.04752 1.000 30.32400 1765 ALA A N 1
ATOM 1795 C CA . ALA A 1 237 ? 20.07683 4.17431 -4.64628 1.000 38.47276 1765 ALA A CA 1
ATOM 1796 C C . ALA A 1 237 ? 21.33786 3.84409 -3.86155 1.000 39.62297 1765 ALA A C 1
ATOM 1797 O O . ALA A 1 237 ? 21.71025 2.67135 -3.75755 1.000 40.49086 1765 ALA A O 1
ATOM 1799 N N . ASP A 1 238 ? 21.99502 4.84637 -3.28503 1.000 36.45276 1766 ASP A N 1
ATOM 1800 C CA . ASP A 1 238 ? 23.27092 4.63557 -2.62174 1.000 41.59215 1766 ASP A CA 1
ATOM 1801 C C . ASP A 1 238 ? 23.13019 4.53996 -1.09921 1.000 41.26602 1766 ASP A C 1
ATOM 1802 O O . ASP A 1 238 ? 24.11826 4.71126 -0.37506 1.000 41.17682 1766 ASP A O 1
ATOM 1807 N N . CYS A 1 239 ? 21.91393 4.25036 -0.59699 1.000 34.58744 1767 CYS A N 1
ATOM 1808 C CA . CYS A 1 239 ? 21.69299 4.10109 0.83927 1.000 37.45969 1767 CYS A CA 1
ATOM 1809 C C . CYS A 1 239 ? 21.62333 2.62696 1.21021 1.000 35.66348 1767 CYS A C 1
ATOM 1810 O O . CYS A 1 239 ? 20.89044 1.87251 0.55432 1.000 33.64059 1767 CYS A O 1
ATOM 1813 N N . PRO A 1 240 ? 22.36517 2.16392 2.22162 1.000 34.13673 1768 PRO A N 1
ATOM 1814 C CA . PRO A 1 240 ? 22.24005 0.75891 2.63507 1.000 29.59333 1768 PRO A CA 1
ATOM 1815 C C . PRO A 1 240 ? 20.85897 0.46434 3.20598 1.000 31.46093 1768 PRO A C 1
ATOM 1816 O O . PRO A 1 240 ? 20.25971 1.28929 3.90324 1.000 32.39171 1768 PRO A O 1
ATOM 1820 N N . LEU A 1 241 ? 20.36493 -0.73951 2.91973 1.000 29.10667 1769 LEU A N 1
ATOM 1821 C CA . LEU A 1 241 ? 19.03480 -1.11830 3.38567 1.000 33.83413 1769 LEU A CA 1
ATOM 1822 C C . LEU A 1 241 ? 18.86082 -1.04643 4.89923 1.000 29.59531 1769 LEU A C 1
ATOM 1823 O O . LEU A 1 241 ? 17.77520 -0.63938 5.33759 1.000 31.77105 1769 LEU A O 1
ATOM 1828 N N . PRO A 1 242 ? 19.83202 -1.41898 5.74103 1.000 30.58514 1770 PRO A N 1
ATOM 1829 C CA . PRO A 1 242 ? 19.61759 -1.24112 7.18964 1.000 32.90771 1770 PRO A CA 1
ATOM 1830 C C . PRO A 1 242 ? 19.50984 0.21231 7.60936 1.000 30.64917 1770 PRO A C 1
ATOM 1831 O O . PRO A 1 242 ? 18.81628 0.51726 8.58886 1.000 29.15617 1770 PRO A O 1
ATOM 1835 N N . VAL A 1 243 ? 20.19446 1.11502 6.90493 1.000 32.35446 1771 VAL A N 1
ATOM 1836 C CA . VAL A 1 243 ? 20.10610 2.54265 7.20481 1.000 28.71797 1771 VAL A CA 1
ATOM 1837 C C . VAL A 1 243 ? 18.73128 3.08990 6.83526 1.000 26.70976 1771 VAL A C 1
ATOM 1838 O O . VAL A 1 243 ? 18.11863 3.84452 7.60059 1.000 26.50392 1771 VAL A O 1
ATOM 1842 N N . PHE A 1 244 ? 18.22639 2.72697 5.65712 1.000 25.48633 1772 PHE A N 1
ATOM 1843 C CA . PHE A 1 244 ? 16.90115 3.19135 5.25710 1.000 27.14791 1772 PHE A CA 1
ATOM 1844 C C . PHE A 1 244 ? 15.82154 2.66901 6.19414 1.000 28.83225 1772 PHE A C 1
ATOM 1845 O O . PHE A 1 244 ? 14.80941 3.34028 6.40002 1.000 29.18494 1772 PHE A O 1
ATOM 1853 N N . LYS A 1 245 ? 16.02384 1.48737 6.78672 1.000 28.45832 1773 LYS A N 1
ATOM 1854 C CA . LYS A 1 245 ? 15.07537 0.99630 7.77843 1.000 27.85466 1773 LYS A CA 1
ATOM 1855 C C . LYS A 1 245 ? 14.93921 1.98785 8.92876 1.000 29.07819 1773 LYS A C 1
ATOM 1856 O O . LYS A 1 245 ? 13.82709 2.36488 9.31168 1.000 28.43443 1773 LYS A O 1
ATOM 1862 N N . ILE A 1 246 ? 16.07390 2.44444 9.46738 1.000 30.77246 1774 ILE A N 1
ATOM 1863 C CA . ILE A 1 246 ? 16.06572 3.42949 10.54889 1.000 26.52045 1774 ILE A CA 1
ATOM 1864 C C . ILE A 1 246 ? 15.41085 4.72974 10.08580 1.000 28.13874 1774 ILE A C 1
ATOM 1865 O O . ILE A 1 246 ? 14.55992 5.29655 10.77937 1.000 27.80368 1774 ILE A O 1
ATOM 1870 N N . MET A 1 247 ? 15.82536 5.23292 8.91702 1.000 24.56617 1775 MET A N 1
ATOM 1871 C CA . MET A 1 247 ? 15.22139 6.42864 8.33316 1.000 25.26931 1775 MET A CA 1
ATOM 1872 C C . MET A 1 247 ? 13.70628 6.31667 8.26518 1.000 24.37621 1775 MET A C 1
ATOM 1873 O O . MET A 1 247 ? 12.99041 7.27955 8.55563 1.000 28.63117 1775 MET A O 1
ATOM 1878 N N . SER A 1 248 ? 13.19700 5.14263 7.87229 1.000 24.99307 1776 SER A N 1
ATOM 1879 C CA . SER A 1 248 ? 11.75667 4.96045 7.69660 1.000 26.38092 1776 SER A CA 1
ATOM 1880 C C . SER A 1 248 ? 10.97797 5.04683 9.00910 1.000 27.77391 1776 SER A C 1
ATOM 1881 O O . SER A 1 248 ? 9.81482 5.47132 8.99992 1.000 27.59045 1776 SER A O 1
ATOM 1884 N N . MET A 1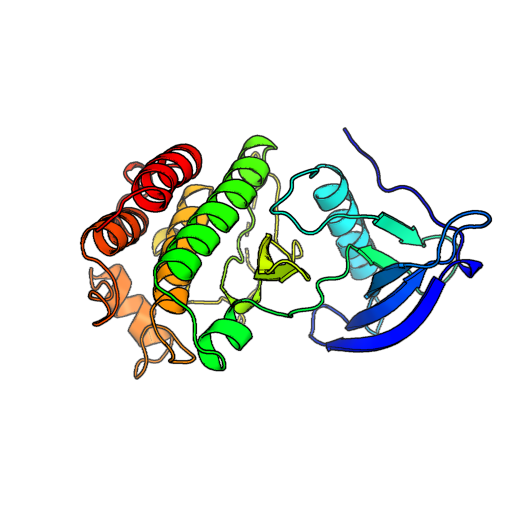 249 ? 11.56996 4.60918 10.12494 1.000 25.91485 1777 MET A N 1
ATOM 1885 C CA . MET A 1 249 ? 10.86287 4.63232 11.40819 1.000 25.50825 1777 MET A CA 1
ATOM 1886 C C . MET A 1 249 ? 10.61850 6.04666 11.90453 1.000 24.11121 1777 MET A C 1
ATOM 1887 O O . MET A 1 249 ? 9.67669 6.27607 12.67983 1.000 24.28978 1777 MET A O 1
ATOM 1892 N N . CYS A 1 250 ? 11.48015 6.99404 11.51663 1.000 24.10272 1778 CYS A N 1
ATOM 1893 C CA . CYS A 1 250 ? 11.30734 8.38857 11.90577 1.000 25.39228 1778 CYS A CA 1
ATOM 1894 C C . CYS A 1 250 ? 10.06982 9.01074 11.28321 1.000 24.20884 1778 CYS A C 1
ATOM 1895 O O . CYS A 1 250 ? 9.65682 10.08640 11.72601 1.000 25.05857 1778 CYS A O 1
ATOM 1898 N N . TRP A 1 251 ? 9.47890 8.36420 10.27026 1.000 23.80188 1779 TRP A N 1
ATOM 1899 C CA . TRP A 1 251 ? 8.33025 8.89490 9.54061 1.000 25.61479 1779 TRP A CA 1
ATOM 1900 C C . TRP A 1 251 ? 7.05065 8.10063 9.76769 1.000 27.94916 1779 TRP A C 1
ATOM 1901 O O . TRP A 1 251 ? 6.13275 8.18397 8.95327 1.000 27.10246 1779 TRP A O 1
ATOM 1912 N N . LEU A 1 252 ? 6.95941 7.32739 10.84073 1.000 27.49028 1780 LEU A N 1
ATOM 1913 C CA . LEU A 1 252 ? 5.69745 6.66267 11.11051 1.000 27.87424 1780 LEU A CA 1
ATOM 1914 C C . LEU A 1 252 ? 4.62913 7.71741 11.35535 1.000 30.86422 1780 LEU A C 1
ATOM 1915 O O . LEU A 1 252 ? 4.90448 8.77051 11.94006 1.000 30.99914 1780 LEU A O 1
ATOM 1920 N N . HIS A 1 253 ? 3.41605 7.44928 10.86377 1.000 28.36581 1781 HIS A N 1
ATOM 1921 C CA . HIS A 1 253 ? 2.33667 8.42917 10.96860 1.000 29.77466 1781 HIS A CA 1
ATOM 1922 C C . HIS A 1 253 ? 2.05036 8.77794 12.42421 1.000 36.20780 1781 HIS A C 1
ATOM 1923 O O . HIS A 1 253 ? 1.94271 9.96059 12.78301 1.000 35.37141 1781 HIS A O 1
ATOM 1930 N N . ASP A 1 254 ? 1.94173 7.76085 13.27552 1.000 29.86727 1782 ASP A N 1
ATOM 1931 C CA . ASP A 1 254 ? 1.65684 7.92825 14.69939 1.000 34.74861 1782 ASP A CA 1
ATOM 1932 C C . ASP A 1 254 ? 2.94496 8.32608 15.40726 1.000 30.81826 1782 ASP A C 1
ATOM 1933 O O . ASP A 1 254 ? 3.89118 7.53525 15.47635 1.000 30.79869 1782 ASP A O 1
ATOM 1938 N N . ARG A 1 255 ? 2.98647 9.54881 15.94370 1.000 28.96933 1783 ARG A N 1
ATOM 1939 C CA . ARG A 1 255 ? 4.24051 10.04805 16.50950 1.000 32.81504 1783 ARG A CA 1
ATOM 1940 C C . ARG A 1 255 ? 4.69658 9.21736 17.70215 1.000 32.97736 1783 ARG A C 1
ATOM 1941 O O . ARG A 1 255 ? 5.90245 9.09693 17.95589 1.000 27.16508 1783 ARG A O 1
ATOM 1949 N N . HIS A 1 256 ? 3.75788 8.62224 18.43667 1.000 35.63932 1784 HIS A N 1
ATOM 1950 C CA . HIS A 1 256 ? 4.13464 7.83919 19.60445 1.000 31.68326 1784 HIS A CA 1
ATOM 1951 C C . HIS A 1 256 ? 4.86948 6.56205 19.23536 1.000 35.84719 1784 HIS A C 1
ATOM 1952 O O . HIS A 1 256 ? 5.55333 5.99084 20.09332 1.000 38.71715 1784 HIS A O 1
ATOM 1959 N N . GLU A 1 257 ? 4.75768 6.10254 17.98565 1.000 32.05861 1785 GLU A N 1
ATOM 1960 C CA . GLU A 1 257 ? 5.48612 4.91663 17.55420 1.000 32.31519 1785 GLU A CA 1
ATOM 1961 C C . GLU A 1 257 ? 6.89094 5.23033 17.03773 1.000 33.72504 1785 GLU A C 1
ATOM 1962 O O . GLU A 1 257 ? 7.68789 4.30629 16.85993 1.000 30.70342 1785 GLU A O 1
ATOM 1968 N N . ARG A 1 258 ? 7.19722 6.49715 16.77342 1.000 30.25404 1786 ARG A N 1
ATOM 1969 C CA . ARG A 1 258 ? 8.53032 6.87221 16.31779 1.000 28.28787 1786 ARG A CA 1
ATOM 1970 C C . ARG A 1 258 ? 9.54301 6.65879 17.43717 1.000 31.28410 1786 ARG A C 1
ATOM 1971 O O . ARG A 1 258 ? 9.23140 6.88468 18.61028 1.000 28.60173 1786 ARG A O 1
ATOM 1979 N N . PRO A 1 259 ? 10.76475 6.24758 17.11160 1.000 30.48571 1787 PRO A N 1
ATOM 1980 C CA . PRO A 1 259 ? 11.76146 6.02119 18.15525 1.000 28.86282 1787 PRO A CA 1
ATOM 1981 C C . PRO A 1 259 ? 12.20604 7.33659 18.77619 1.000 30.73188 1787 PRO A C 1
ATOM 1982 O O . PRO A 1 259 ? 12.02029 8.41509 18.21497 1.000 30.47517 1787 PRO A O 1
ATOM 1986 N N . SER A 1 260 ? 12.78572 7.23369 19.96883 1.000 30.51187 1788 SER A N 1
ATOM 1987 C CA . SER A 1 260 ? 13.47536 8.36514 20.57150 1.000 30.98708 1788 SER A CA 1
ATOM 1988 C C . SER A 1 260 ? 14.88885 8.50131 20.00479 1.000 26.05149 1788 SER A C 1
ATOM 1989 O O . SER A 1 260 ? 15.46222 7.56076 19.44741 1.000 26.03123 1788 SER A O 1
ATOM 1992 N N . PHE A 1 261 ? 15.47251 9.68755 20.19488 1.000 28.11609 1789 PHE A N 1
ATOM 1993 C CA . PHE A 1 261 ? 16.85587 9.88211 19.78659 1.000 28.71079 1789 PHE A CA 1
ATOM 1994 C C . PHE A 1 261 ? 17.80933 8.94422 20.52247 1.000 31.02622 1789 PHE A C 1
ATOM 1995 O O . PHE A 1 261 ? 18.82725 8.54530 19.95934 1.000 24.44720 1789 PHE A O 1
ATOM 2003 N N . GLU A 1 262 ? 17.48949 8.54522 21.75818 1.000 34.70317 1790 GLU A N 1
ATOM 2004 C CA . GLU A 1 262 ? 18.36101 7.59594 22.45417 1.000 31.01791 1790 GLU A CA 1
ATOM 2005 C C . GLU A 1 262 ? 18.38130 6.24988 21.74035 1.000 30.86272 1790 GLU A C 1
ATOM 2006 O O . GLU A 1 262 ? 19.43956 5.62332 21.60857 1.000 31.63636 1790 GLU A O 1
ATOM 2012 N N . THR A 1 263 ? 17.21609 5.79007 21.27038 1.000 30.30378 1791 THR A N 1
ATOM 2013 C CA . THR A 1 263 ? 17.16608 4.54940 20.49845 1.000 29.51975 1791 THR A CA 1
ATOM 2014 C C . THR A 1 263 ? 17.89796 4.70036 19.16474 1.000 27.52614 1791 THR A C 1
ATOM 2015 O O . THR A 1 263 ? 18.64543 3.80310 18.75471 1.000 31.47367 1791 THR A O 1
ATOM 2019 N N . LEU A 1 264 ? 17.71972 5.84367 18.48885 1.000 27.92563 1792 LEU A N 1
ATOM 2020 C CA . LEU A 1 264 ? 18.36783 6.07569 17.19908 1.000 22.75408 1792 LEU A CA 1
ATOM 2021 C C . LEU A 1 264 ? 19.89049 6.05306 17.32524 1.000 25.41825 1792 LEU A C 1
ATOM 2022 O O . LEU A 1 264 ? 20.57671 5.41565 16.51985 1.000 28.28561 1792 LEU A O 1
ATOM 2027 N N . VAL A 1 265 ? 20.44027 6.73189 18.34030 1.000 28.21715 1793 VAL A N 1
ATOM 2028 C CA . VAL A 1 265 ? 21.89211 6.69026 18.57016 1.000 30.83770 1793 VAL A CA 1
ATOM 2029 C C . VAL A 1 265 ? 22.38317 5.25126 18.64181 1.000 31.15837 1793 VAL A C 1
ATOM 2030 O O . VAL A 1 265 ? 23.40387 4.88671 18.03932 1.000 30.98390 1793 VAL A O 1
ATOM 2034 N N . LYS A 1 266 ? 21.65569 4.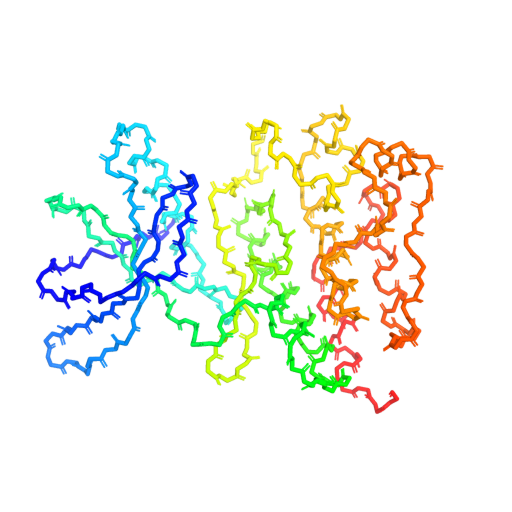40792 19.37955 1.000 29.64531 1794 LYS A N 1
ATOM 2035 C CA . LYS A 1 266 ? 22.08711 3.02762 19.58434 1.000 31.07305 1794 LYS A CA 1
ATOM 2036 C C . LYS A 1 266 ? 22.00958 2.22215 18.29342 1.000 31.56588 1794 LYS A C 1
ATOM 2037 O O . LYS A 1 266 ? 22.93270 1.46956 17.97023 1.000 29.22231 1794 LYS A O 1
ATOM 2043 N N . ALA A 1 267 ? 20.90448 2.34652 17.55339 1.000 29.17348 1795 ALA A N 1
ATOM 2044 C CA . ALA A 1 267 ? 20.79135 1.61798 16.29406 1.000 31.15333 1795 ALA A CA 1
ATOM 2045 C C . ALA A 1 267 ? 21.87554 2.05154 15.31126 1.000 31.69748 1795 ALA A C 1
ATOM 2046 O O . ALA A 1 267 ? 22.50412 1.21234 14.65862 1.000 31.32531 1795 ALA A O 1
ATOM 2048 N N . LEU A 1 268 ? 22.11678 3.36224 15.20710 1.000 27.11063 1796 LEU A N 1
ATOM 2049 C CA . LEU A 1 268 ? 23.15234 3.87060 14.31533 1.000 30.56155 1796 LEU A CA 1
ATOM 2050 C C . LEU A 1 268 ? 24.54752 3.44027 14.77829 1.000 36.09379 1796 LEU A C 1
ATOM 2051 O O . LEU A 1 268 ? 25.39552 3.06650 13.95412 1.000 31.31635 1796 LEU A O 1
ATOM 2056 N N . ALA A 1 269 ? 24.79679 3.45721 16.09190 1.000 33.94814 1797 ALA A N 1
ATOM 2057 C CA . ALA A 1 269 ? 26.10512 3.04614 16.60111 1.000 35.73399 1797 ALA A CA 1
ATOM 2058 C C . ALA A 1 269 ? 26.41668 1.59946 16.23133 1.000 38.98859 1797 ALA A C 1
ATOM 2059 O O . ALA A 1 269 ? 27.56536 1.26387 15.91522 1.000 42.51858 1797 ALA A O 1
ATOM 2061 N N . ALA A 1 270 ? 25.40223 0.73465 16.24277 1.000 33.49949 1798 ALA A N 1
ATOM 2062 C CA . ALA A 1 270 ? 25.61439 -0.65625 15.86267 1.000 39.54319 1798 ALA A CA 1
ATOM 2063 C C . ALA A 1 270 ? 26.07230 -0.77708 14.40832 1.000 40.29173 1798 ALA A C 1
ATOM 2064 O O . ALA A 1 270 ? 26.93769 -1.59999 14.09062 1.000 41.79452 1798 ALA A O 1
ATOM 2066 N N . LEU A 1 271 ? 25.51849 0.04362 13.50853 1.000 41.33641 1799 LEU A N 1
ATOM 2067 C CA . LEU A 1 271 ? 25.94620 -0.00746 12.10853 1.000 38.96873 1799 LEU A CA 1
ATOM 2068 C C . LEU A 1 271 ? 27.29365 0.66341 11.90020 1.000 42.22819 1799 LEU A C 1
ATOM 2069 O O . LEU A 1 271 ? 28.03340 0.30208 10.97807 1.000 42.06142 1799 LEU A O 1
ATOM 2074 N N . GLU A 1 272 ? 27.61392 1.64658 12.73996 1.000 41.07732 1800 GLU A N 1
ATOM 2075 C CA . GLU A 1 272 ? 28.85972 2.39165 12.60758 1.000 42.41952 1800 GLU A CA 1
ATOM 2076 C C . GLU A 1 272 ? 30.07941 1.47527 12.67166 1.000 48.82968 1800 GLU A C 1
ATOM 2077 O O . GLU A 1 272 ? 31.08796 1.73180 12.00054 1.000 51.19522 1800 GLU A O 1
ATOM 2083 N N . THR A 1 273 ? 30.00405 0.39651 13.45248 1.000 47.39663 1801 THR A N 1
ATOM 2084 C CA . THR A 1 273 ? 31.05336 -0.61468 13.51006 1.000 50.22314 1801 THR A CA 1
ATOM 2085 C C . THR A 1 273 ? 30.63396 -1.90506 12.80611 1.000 51.80390 1801 THR A C 1
ATOM 2086 O O . THR A 1 273 ? 31.04895 -3.00193 13.19103 1.000 54.95827 1801 THR A O 1
ATOM 2090 N N . ASP A 1 274 ? 29.80885 -1.77907 11.77218 1.000 54.27678 1802 ASP A N 1
ATOM 2091 C CA . ASP A 1 274 ? 29.37777 -2.89748 10.94410 1.000 53.68112 1802 ASP A CA 1
ATOM 2092 C C . ASP A 1 274 ? 30.21033 -2.91014 9.66566 1.000 52.55499 1802 ASP A C 1
ATOM 2093 O O . ASP A 1 274 ? 30.38652 -1.86963 9.02023 1.000 48.86032 1802 ASP A O 1
ATOM 2098 N N . SER A 1 275 ? 30.71906 -4.09064 9.30509 1.000 54.10515 1803 SER A N 1
ATOM 2099 C CA . SER A 1 275 ? 31.56584 -4.20366 8.12068 1.000 50.75703 1803 SER A CA 1
ATOM 2100 C C . SER A 1 275 ? 30.75818 -4.02990 6.83671 1.000 50.90719 1803 SER A C 1
ATOM 2101 O O . SER A 1 275 ? 31.23315 -3.40983 5.87589 1.000 50.80692 1803 SER A O 1
ATOM 2104 N N . ASP A 1 276 ? 29.53826 -4.56338 6.80246 1.000 50.46480 1804 ASP A N 1
ATOM 2105 C CA . ASP A 1 276 ? 28.69993 -4.52694 5.59954 1.000 54.22238 1804 ASP A CA 1
ATOM 2106 C C . ASP A 1 276 ? 28.23834 -3.10568 5.25821 1.000 54.23981 1804 ASP A C 1
ATOM 2107 O O . ASP A 1 276 ? 28.79555 -2.45506 4.37192 1.000 56.59138 1804 ASP A O 1
#

Organism: Monosiga brevicollis (NCBI:txid81824)

CATH classification: 3.30.200.20 (+1 more: 1.10.510.10)

Nearest PDB structures (foldseek):
  8e4t-assembly1_A  TM=1.004E+00  e=8.533E-55  Monosiga brevicollis
  3fxx-assembly1_A  TM=9.383E-01  e=6.278E-28  Homo sapiens
  5mja-assembly1_A  TM=9.429E-01  e=1.241E-26  Homo sapiens
  6fnh-assembly2_B  TM=9.356E-01  e=1.474E-26  Homo sapiens
  7b42-assembly1_A  TM=8.680E-01  e=2.453E-25  Homo sapiens

Sequence (268 aa):
SKEPRELNREWLIVLSELGQGAFGIVYEASLSEPKAPEIQVAAKSLRKDAMDNEREELLEEALVMAQMEHANVVGLIGVITKGRPIYVVLEHMRNGSLKDYVMNKTCCTPAQQVTWSRQVASGMAHIHSLGFIHRDLAARNVLLSASLTAKVADFGLARESTDSRGGNVPVRWTAPEALEDNIFSEKSDVWAFGVLMYEVYTKAAMPYTGWNNQRVWIEVTNGFRLPCPADCPLPVFKIMSMCWLHDRHERPSFETLVKALAALETDSD

Radius of gyration: 18.95 Å; Cα contacts (8 Å, |Δi|>4): 449; chains: 1; bounding box: 50×53×44 Å

Solvent-accessible surface area: 13710 Å² total; per-residue (Å²): 150,102,148,35,115,60,2,73,77,128,42,19,98,55,97,56,105,91,29,110,23,100,101,0,16,29,56,39,0,6,6,44,56,89,222,50,110,114,78,98,0,9,0,22,7,19,90,191,120,71,127,117,87,62,72,104,100,6,45,88,14,0,72,9,5,13,29,10,137,64,69,9,3,4,25,37,45,0,8,1,31,148,56,119,54,0,26,1,0,20,50,36,17,176,44,31,19,0,8,85,38,4,63,116,111,136,26,72,96,66,54,27,12,32,4,0,61,21,0,0,18,0,0,9,40,0,23,80,71,27,23,10,0,37,34,2,14,0,178,27,0,49,0,15,73,88,44,29,0,26,0,11,62,2,38,44,5,111,101,50,125,146,80,66,45,92,127,42,36,26,33,33,14,0,5,18,3,47,92,91,90,68,42,30,66,44,9,3,1,3,7,0,0,0,0,0,33,4,3,10,29,126,49,56,95,3,11,105,81,56,100,77,123,113,3,95,68,45,7,42,123,48,74,62,11,91,45,13,109,121,9,56,135,72,6,45,135,8,0,38,55,0,6,68,126,62,70,138,115,4,19,50,4,98,72,0,29,144,32,0,40,69,38,42,126,70,116,170

Secondary structure (DSSP, 8-state):
---PPB--GGGEEEEEEEEE-SS-EEEEEEE--TTS--EEEEEEE--SS--HHHHHHHHHHHHHHHT---TTBPPEEEEE-SSSS-EEEEE--TT-BHHHHHHHS---HHHHHHHHHHHHHHHHHHHHTTEE-S---GGGEEE-TT--EEE---TT-EETT---STT--GGGS-HHHHHS----HHHHHHHHHHHHHHHT---SSSSTT--HHHHHHHHHTT--PPPPTTS-HHHHHHHHHTT-SSGGGSPPHHHHHHHHHHHHT---

B-factor: mean 35.07, std 11.98, range [14.92, 100.4]

InterPro domains:
  IPR000719 Protein kinase domain [PS50011] (1423-1679)
  IPR000938 CAP Gly-rich domain [PF01302] (1729-1793)
  IPR000938 CAP Gly-rich domain [PS50245] (1747-1789)
  IPR000938 CAP Gly-rich domain [SM01052] (1729-1794)
  IPR001245 Serine-threonine/tyrosine-protein kinase, catalytic domain [PF07714] (1426-1676)
  IPR001245 Serine-threonine/tyrosine-protein kinase, catalytic domain [PR00109] (1501-1514)
  IPR001245 Serine-threonine/tyrosine-protein kinase, catalytic domain [PR00109] (1536-1554)
  IPR001245 Serine-threonine/tyrosine-protein kinase, catalytic domain [PR00109] (1584-1594)
  IPR001245 Serine-threonine/tyrosine-protein kinase, catalytic domain [PR00109] (1603-1625)
  IPR001245 Serine-threonine/tyrosine-protein kinase, catalytic domain [PR00109] (1647-1669)
  IPR003410 HYR domain [PS50825] (817-904)
  IPR003410 HYR domain [PS50825] (1221-1313)
  IPR008266 Tyrosine-protein kinase, active site [PS00109] (1542-1554)
  IPR011009 Protein kinase-like domain superfamily [SSF56112] (1412-1681)
  IPR017441 Protein kinase, ATP binding site [PS00107] (1429-1455)
  IPR020635 Tyrosine-protein kinase, catalytic domain [SM00219] (1423-1676)
  IPR036859 CAP Gly-rich domain superfamily [G3DSA:2.30.30.190] (1717-1802)
  IPR036859 CAP Gly-rich domain superfamily [SSF74924] (1712-1800)
  IPR050122 Receptor Tyrosine Kinase [PTHR24416] (1308-1680)

Foldseek 3Di:
DFAFDEDDPVQKAFDAWDDQDQLATKTWIWGHDPPDDIDIWIKTFHHPPDDVVSVVLVRVLLGLQRVDDDPAAWHWNGWHDPDDDIIGIIHDAVAAFQLVDLQPHDDDPLLLLQQLLSNLVQLLRSVVVQKDQQDDARNQWGAHPVGRIHGHDSSAMDGQVPHDPPVRPLQQFALCCVPVVDDHQLSSLSSSLVRSVSSLDNDPDPVPPDDRVRNNVCLLVPDDDDDRPRDDPLSVVLSVLSRDNDSVSRDGSVVVSVSSVVCSPPPD